Protein AF-A0AA87Z8I5-F1 (afdb_monomer)

Sequence (228 aa):
MELITVLRLEFAAIEELPPSIENLTGLKLLSLSFCAKLKFLPDSIHSLSSLSILNIGFCRKLESLPVLPLSLTKLDARCCTSLKTVSSSIPSVKQNWDDLYNRGYSWESFEFLGCEMLDENARKVLMEEALFRILRFSTLFSKYGRGTLFPKMNLSFWPGSEILRWFSHKSEGSSICINLPHDPDHQWYNSSYLGLAFCLIVEFKDLRICPHSMLHVDSTYMFPNGDS

Secondary structure (DSSP, 8-state):
-PPP-EEE-TT---SB--GGGGG-TT--EEE-TT-TT--B--GGGGG-TT--EEE-TT-TT--EE-PPPTT--EEE-TT-TT--EE--SGGG--TTGGGGGGG---EEEEE-TT-TT--HHHHHHHHHHHHHHHHHHHHHHHHH-TT-SS--EEEEE-------TT-S----SS---------SSS-TTSTT------------TT----TT-----------TT---

Radius of gyration: 19.28 Å; Cα contacts (8 Å, |Δi|>4): 384; chains: 1; bounding box: 49×40×55 Å

Solvent-accessible surface area (backbone atoms only — not comparable to full-atom values): 13589 Å² total; per-residue (Å²): 131,87,69,57,38,68,48,79,48,58,61,35,87,41,46,59,54,66,58,72,59,36,75,42,49,55,22,29,34,44,32,36,29,43,11,54,50,21,35,46,63,39,66,46,51,34,60,19,64,43,23,31,35,42,32,38,26,41,12,43,42,22,35,47,44,49,40,55,27,86,46,49,35,32,38,37,36,29,40,13,45,42,23,30,45,58,45,70,47,71,88,72,62,58,93,74,63,72,64,65,62,77,73,71,74,52,58,35,39,39,35,27,47,60,24,75,47,45,37,76,65,26,53,50,46,54,48,51,52,49,52,52,49,47,54,53,52,26,56,50,38,68,76,74,44,96,80,63,96,64,84,69,46,75,48,75,45,63,77,73,90,76,83,62,86,84,57,90,74,86,74,81,80,96,68,81,88,79,86,70,80,85,47,95,88,50,66,73,82,41,91,85,52,61,78,86,87,87,86,84,83,82,88,68,95,76,74,75,84,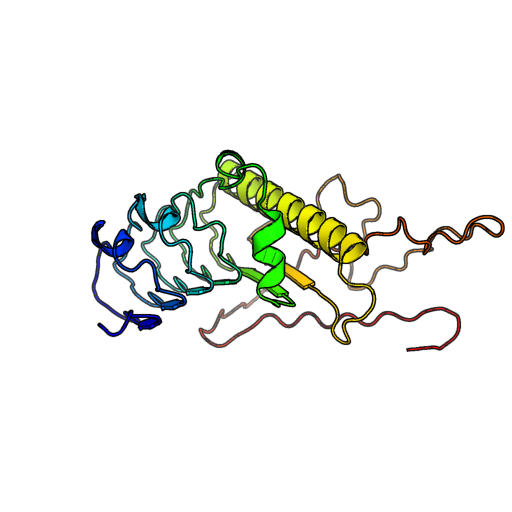46,97,83,64,73,91,81,80,90,84,84,74,81,50,98,84,73,66,119

pLDDT: mean 81.28, std 16.18, range [35.22, 98.5]

Structure (mmCIF, N/CA/C/O backbone):
data_AF-A0AA87Z8I5-F1
#
_entry.id   AF-A0AA87Z8I5-F1
#
loop_
_atom_site.group_PDB
_atom_site.id
_atom_site.type_symbol
_atom_site.label_atom_id
_atom_site.label_alt_id
_atom_site.label_comp_id
_atom_site.label_asym_id
_atom_site.label_entity_id
_atom_site.label_seq_id
_atom_site.pdbx_PDB_ins_code
_atom_site.Cartn_x
_atom_site.Cartn_y
_atom_site.Cartn_z
_atom_site.occupancy
_atom_site.B_iso_or_equiv
_atom_site.auth_seq_id
_atom_site.auth_comp_id
_atom_site.auth_asym_id
_atom_site.auth_atom_id
_atom_site.pdbx_PDB_model_num
ATOM 1 N N . MET A 1 1 ? -1.361 -23.953 19.889 1.00 49.28 1 MET A N 1
ATOM 2 C CA . MET A 1 1 ? -2.099 -22.686 19.716 1.00 49.28 1 MET A CA 1
ATOM 3 C C . MET A 1 1 ? -2.112 -22.385 18.237 1.00 49.28 1 MET A C 1
ATOM 5 O O . MET A 1 1 ? -1.042 -22.334 17.643 1.00 49.28 1 MET A O 1
ATOM 9 N N . GLU A 1 2 ? -3.288 -22.283 17.632 1.00 55.44 2 GLU A N 1
ATOM 10 C CA . GLU A 1 2 ? -3.407 -21.881 16.231 1.00 55.44 2 GLU A CA 1
ATOM 11 C C . GLU A 1 2 ? -3.069 -20.391 16.131 1.00 55.44 2 GLU A C 1
ATOM 13 O O . GLU A 1 2 ? -3.694 -19.558 16.787 1.00 55.44 2 GLU A O 1
ATOM 18 N N . LEU A 1 3 ? -2.028 -20.052 15.370 1.00 79.25 3 LEU A N 1
ATOM 19 C CA . LEU A 1 3 ? -1.707 -18.658 15.083 1.00 79.25 3 LEU A CA 1
ATOM 20 C C . LEU A 1 3 ? -2.749 -18.136 14.095 1.00 79.25 3 LEU A C 1
ATOM 22 O O . LEU A 1 3 ? -2.895 -18.682 13.000 1.00 79.25 3 LEU A O 1
ATOM 26 N N . ILE A 1 4 ? -3.463 -17.074 14.464 1.00 85.25 4 ILE A N 1
ATOM 27 C CA . ILE A 1 4 ? -4.368 -16.387 13.540 1.00 85.25 4 ILE A CA 1
ATOM 28 C C . ILE A 1 4 ? -3.518 -15.820 12.398 1.00 85.25 4 ILE A C 1
ATOM 30 O O . ILE A 1 4 ? -2.665 -14.963 12.614 1.00 85.25 4 ILE A O 1
ATOM 34 N N . THR A 1 5 ? -3.749 -16.310 11.180 1.00 95.12 5 THR A N 1
ATOM 35 C CA . THR A 1 5 ? -3.037 -15.863 9.968 1.00 95.12 5 THR A CA 1
ATOM 36 C C . THR A 1 5 ? -3.884 -14.944 9.093 1.00 95.12 5 THR A C 1
ATOM 38 O O . THR A 1 5 ? -3.341 -14.192 8.284 1.00 95.12 5 THR A O 1
ATOM 41 N N . VAL A 1 6 ? -5.204 -14.969 9.268 1.00 97.19 6 VAL A N 1
ATOM 42 C CA . VAL A 1 6 ? -6.169 -14.183 8.499 1.00 97.19 6 VAL A CA 1
ATOM 43 C C . VAL A 1 6 ? -7.189 -13.592 9.462 1.00 97.19 6 VAL A C 1
ATOM 45 O O . VAL A 1 6 ? -7.827 -14.327 10.210 1.00 97.19 6 VAL A O 1
ATOM 48 N N . LEU A 1 7 ? -7.365 -12.274 9.414 1.00 97.19 7 LEU A N 1
ATOM 49 C CA . LEU A 1 7 ? -8.386 -11.552 10.163 1.00 97.19 7 LEU A CA 1
ATOM 50 C C . LEU A 1 7 ? -9.196 -10.690 9.192 1.00 97.19 7 LEU A C 1
ATOM 52 O O . LEU A 1 7 ? -8.653 -9.801 8.536 1.00 97.19 7 LEU A O 1
ATOM 56 N N . ARG A 1 8 ? -10.498 -10.968 9.092 1.00 97.44 8 ARG A N 1
ATOM 57 C CA . ARG A 1 8 ? -11.446 -10.204 8.273 1.00 97.44 8 ARG A CA 1
ATOM 58 C C . ARG A 1 8 ? -12.471 -9.547 9.182 1.00 97.44 8 ARG A C 1
ATOM 60 O O . ARG A 1 8 ? -13.217 -10.230 9.872 1.00 97.44 8 ARG A O 1
ATOM 67 N N . LEU A 1 9 ? -12.486 -8.226 9.161 1.00 96.75 9 LEU A N 1
ATOM 68 C CA . LEU A 1 9 ? -13.394 -7.349 9.895 1.00 96.75 9 LEU A CA 1
ATOM 69 C C . LEU A 1 9 ? -14.109 -6.415 8.910 1.00 96.75 9 LEU A C 1
ATOM 71 O O . LEU A 1 9 ? -14.374 -5.257 9.207 1.00 96.75 9 LEU A O 1
ATOM 75 N N . GLU A 1 10 ? -14.363 -6.913 7.703 1.00 96.50 10 GLU A N 1
ATOM 76 C CA . GLU A 1 10 ? -14.979 -6.165 6.611 1.00 96.50 10 GLU A CA 1
ATOM 77 C C . GLU A 1 10 ? -16.377 -5.682 7.030 1.00 96.50 10 GLU A C 1
ATOM 79 O O . GLU A 1 10 ? -17.107 -6.404 7.709 1.00 96.50 10 GLU A O 1
ATOM 84 N N . PHE A 1 11 ? -16.753 -4.462 6.636 1.00 96.69 11 PHE A N 1
ATOM 85 C CA . PHE A 1 11 ? -18.038 -3.827 6.986 1.00 96.69 11 PHE A CA 1
ATOM 86 C C . PHE A 1 11 ? -18.286 -3.617 8.491 1.00 96.69 11 PHE A C 1
ATOM 88 O O . PHE A 1 11 ? -19.397 -3.252 8.888 1.00 96.69 11 PHE A O 1
ATOM 95 N N . ALA A 1 12 ? -17.282 -3.813 9.349 1.00 96.56 12 ALA A N 1
ATOM 96 C CA . ALA A 1 12 ? -17.451 -3.619 10.779 1.00 96.56 12 ALA A CA 1
ATOM 97 C C . ALA A 1 12 ? -17.673 -2.136 11.127 1.00 96.56 12 ALA A C 1
ATOM 99 O O . ALA A 1 12 ? -17.100 -1.220 10.534 1.00 96.56 12 ALA A O 1
ATOM 100 N N . ALA A 1 13 ? -18.482 -1.886 12.156 1.00 95.50 13 ALA A N 1
ATOM 101 C CA . ALA A 1 13 ? -18.760 -0.542 12.663 1.00 95.50 13 ALA A CA 1
ATOM 102 C C . ALA A 1 13 ? -17.682 -0.034 13.645 1.00 95.50 13 ALA A C 1
ATOM 104 O O . ALA A 1 13 ? -18.003 0.715 14.567 1.00 95.50 13 ALA A O 1
ATOM 105 N N . ILE A 1 14 ? -16.428 -0.459 13.463 1.00 96.38 14 ILE A N 1
ATOM 106 C CA . ILE A 1 14 ? -15.295 -0.078 14.313 1.00 96.38 14 ILE A CA 1
ATOM 107 C C . ILE A 1 14 ? -14.823 1.343 13.994 1.00 96.38 14 ILE A C 1
ATOM 109 O O . ILE A 1 14 ? -14.810 1.750 12.832 1.00 96.38 14 ILE A O 1
ATOM 113 N N . GLU A 1 15 ? -14.436 2.092 15.025 1.00 96.50 15 GLU A N 1
ATOM 114 C CA . GLU A 1 15 ? -13.800 3.411 14.868 1.00 96.50 15 GLU A CA 1
ATOM 115 C C . GLU A 1 15 ? -12.271 3.327 14.889 1.00 96.50 15 GLU A C 1
ATOM 117 O O . GLU A 1 15 ? -11.600 4.135 14.250 1.00 96.50 15 GLU A O 1
ATOM 122 N N . GLU A 1 16 ? -11.733 2.313 15.561 1.00 94.56 16 GLU A N 1
ATOM 123 C CA . GLU A 1 16 ? -10.307 2.040 15.700 1.00 94.56 16 GLU A CA 1
ATOM 124 C C . GLU A 1 16 ? -10.075 0.535 15.881 1.00 94.56 16 GLU A C 1
ATOM 126 O O . GLU A 1 16 ? -10.981 -0.210 16.272 1.00 94.56 16 GLU A O 1
ATOM 131 N N . LEU A 1 17 ? -8.854 0.087 15.594 1.00 94.50 17 LEU A N 1
ATOM 132 C CA . LEU A 1 17 ? -8.379 -1.227 16.016 1.00 94.50 17 LEU A CA 1
ATOM 133 C C . LEU A 1 17 ? -7.624 -1.103 17.343 1.00 94.50 17 LEU A C 1
ATOM 135 O O . LEU A 1 17 ? -6.839 -0.168 17.503 1.00 94.50 17 LEU A O 1
ATOM 139 N N . PRO A 1 18 ? -7.791 -2.058 18.273 1.00 93.56 18 PRO A N 1
ATOM 140 C CA . PRO A 1 18 ? -7.068 -2.018 19.533 1.00 93.56 18 PRO A CA 1
ATOM 141 C C . 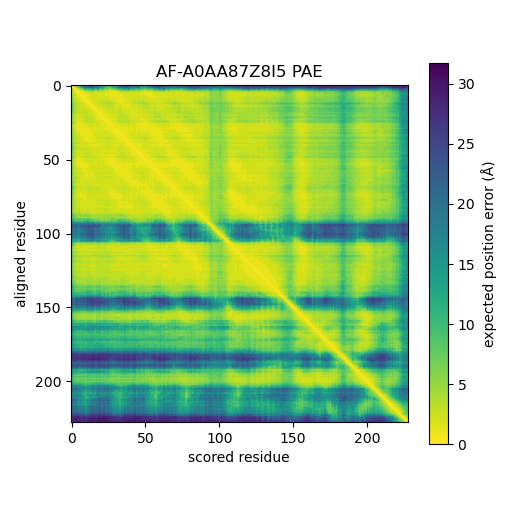PRO A 1 18 ? -5.558 -2.228 19.299 1.00 93.56 18 PRO A C 1
ATOM 143 O O . PRO A 1 18 ? -5.185 -3.073 18.475 1.00 93.56 18 PRO A O 1
ATOM 146 N N . PRO A 1 19 ? -4.673 -1.555 20.063 1.00 92.56 19 PRO A N 1
ATOM 147 C CA . PRO A 1 19 ? -3.220 -1.734 19.956 1.00 92.56 19 PRO A CA 1
ATOM 148 C C . PRO A 1 19 ? -2.755 -3.184 20.135 1.00 92.56 19 PRO A C 1
ATOM 150 O O . PRO A 1 19 ? -1.751 -3.583 19.550 1.00 92.56 19 PRO A O 1
ATOM 153 N N . SER A 1 20 ? -3.533 -3.997 20.863 1.00 93.44 20 SER A N 1
ATOM 154 C CA . SER A 1 20 ? -3.293 -5.429 21.075 1.00 93.44 20 SER A CA 1
ATOM 155 C C . SER A 1 20 ? -3.273 -6.263 19.791 1.00 93.44 20 SER A C 1
ATOM 157 O O . SER A 1 20 ? -2.930 -7.443 19.856 1.00 93.44 20 SER A O 1
ATOM 159 N N . ILE A 1 21 ? -3.637 -5.686 18.636 1.00 92.81 21 ILE A N 1
ATOM 160 C CA . ILE A 1 21 ? -3.455 -6.316 17.325 1.00 92.81 21 ILE A CA 1
ATOM 161 C C . ILE A 1 21 ? -2.001 -6.754 17.114 1.00 92.81 21 ILE A C 1
ATOM 163 O O . ILE A 1 21 ? -1.784 -7.801 16.515 1.00 92.81 21 ILE A O 1
ATOM 167 N N . GLU A 1 22 ? -1.024 -6.032 17.679 1.00 91.31 22 GLU A N 1
ATOM 168 C CA . GLU A 1 22 ? 0.412 -6.339 17.582 1.00 91.31 22 GLU A CA 1
ATOM 169 C C . GLU A 1 22 ? 0.783 -7.744 18.086 1.00 91.31 22 GLU A C 1
ATOM 171 O O . GLU A 1 22 ? 1.754 -8.337 17.618 1.00 91.31 22 GLU A O 1
ATOM 176 N N . ASN A 1 23 ? -0.031 -8.317 18.982 1.00 92.69 23 ASN A N 1
ATOM 177 C CA . ASN A 1 23 ? 0.168 -9.668 19.507 1.00 92.69 23 ASN A CA 1
ATOM 178 C C . ASN A 1 23 ? -0.117 -10.758 18.463 1.00 92.69 23 ASN A C 1
ATOM 180 O O . ASN A 1 23 ? 0.271 -11.913 18.648 1.00 92.69 23 ASN A O 1
ATOM 184 N N . LEU A 1 24 ? -0.774 -10.417 17.351 1.00 93.38 24 LEU A N 1
ATOM 185 C CA . LEU A 1 24 ? -1.030 -11.328 16.238 1.00 93.38 24 LEU A CA 1
ATOM 186 C C . LEU A 1 24 ? 0.199 -11.421 15.319 1.00 93.38 24 LEU A C 1
ATOM 188 O O . LEU A 1 24 ? 0.130 -11.161 14.121 1.00 93.38 24 LEU A O 1
ATOM 192 N N . THR A 1 25 ? 1.342 -11.825 15.870 1.00 89.44 25 THR A N 1
ATOM 193 C CA . THR A 1 25 ? 2.641 -11.868 15.167 1.00 89.44 25 THR A CA 1
ATOM 194 C C . THR A 1 25 ? 2.662 -12.799 13.947 1.00 89.44 25 THR A C 1
ATOM 196 O O . THR A 1 25 ? 3.478 -12.621 13.041 1.00 89.44 25 THR A O 1
ATOM 199 N N . GLY A 1 26 ? 1.750 -13.776 13.895 1.00 92.25 26 GLY A N 1
ATOM 200 C CA . GLY A 1 26 ? 1.542 -14.680 12.758 1.00 92.25 26 GLY A CA 1
ATOM 201 C C . GLY A 1 26 ? 0.555 -14.176 11.697 1.00 92.25 26 GLY A C 1
ATOM 202 O O . GLY A 1 26 ? 0.347 -14.873 10.701 1.00 92.25 26 GLY A O 1
ATOM 203 N N . LEU A 1 27 ? -0.057 -13.001 11.886 1.00 96.06 27 LEU A N 1
ATOM 204 C CA . LEU A 1 27 ? -1.070 -12.462 10.981 1.00 96.06 27 LEU A CA 1
ATOM 205 C C . LEU A 1 27 ? -0.449 -12.122 9.626 1.00 96.06 27 LEU A C 1
ATOM 207 O O . LEU A 1 27 ? 0.496 -11.345 9.550 1.00 96.06 27 LEU A O 1
ATOM 211 N N . LYS A 1 28 ? -0.997 -12.696 8.554 1.00 95.19 28 LYS A N 1
ATOM 212 C CA . LYS A 1 28 ? -0.563 -12.486 7.165 1.00 95.19 28 LYS A CA 1
ATOM 213 C C . LYS A 1 28 ? -1.526 -11.593 6.391 1.00 95.19 28 LYS A C 1
ATOM 215 O O . LYS A 1 28 ? -1.080 -10.798 5.569 1.00 95.19 28 LYS A O 1
ATOM 220 N N . LEU A 1 29 ? -2.827 -11.698 6.668 1.00 97.19 29 LEU A N 1
ATOM 221 C CA . LEU A 1 29 ? -3.869 -10.900 6.023 1.00 97.19 29 LEU A CA 1
ATOM 222 C C . LEU A 1 29 ? -4.742 -10.203 7.064 1.00 97.19 29 LEU A C 1
ATOM 224 O O . LEU A 1 29 ? -5.358 -10.868 7.896 1.00 97.19 29 LEU A O 1
ATOM 228 N N . LEU A 1 30 ? -4.852 -8.881 6.947 1.00 98.00 30 LEU A N 1
ATOM 229 C CA . LEU A 1 30 ? -5.809 -8.058 7.681 1.00 98.00 30 LEU A CA 1
ATOM 230 C C . LEU A 1 30 ? -6.729 -7.345 6.687 1.00 98.00 30 LEU A C 1
ATOM 232 O O . LEU A 1 30 ? -6.268 -6.546 5.874 1.00 98.00 30 LEU A O 1
ATOM 236 N N . SER A 1 31 ? -8.028 -7.635 6.749 1.00 98.06 31 SER A N 1
ATOM 237 C CA . SER A 1 31 ? -9.050 -6.978 5.931 1.00 98.06 31 SER A CA 1
ATOM 238 C C .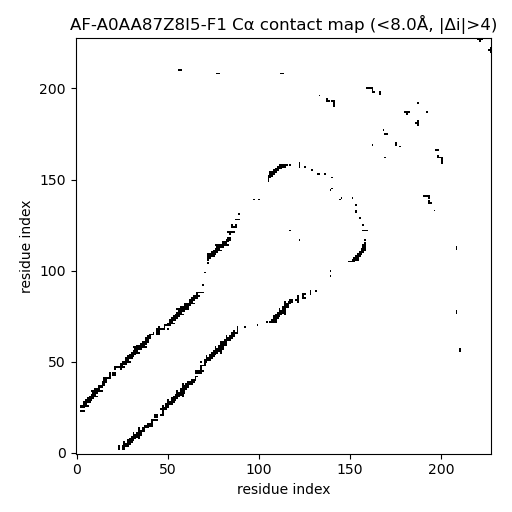 SER A 1 31 ? -9.997 -6.180 6.818 1.00 98.06 31 SER A C 1
ATOM 240 O O . SER A 1 31 ? -10.671 -6.740 7.676 1.00 98.06 31 SER A O 1
ATOM 242 N N . LEU A 1 32 ? -10.037 -4.873 6.600 1.00 98.00 32 LEU A N 1
ATOM 243 C CA . LEU A 1 32 ? -10.878 -3.864 7.244 1.00 98.00 32 LEU A CA 1
ATOM 244 C C . LEU A 1 32 ? -11.706 -3.114 6.192 1.00 98.00 32 LEU A C 1
ATOM 246 O O . LEU A 1 32 ? -12.195 -2.018 6.456 1.00 98.00 32 LEU A O 1
ATOM 250 N N . SER A 1 33 ? -11.816 -3.650 4.973 1.00 96.50 33 SER A N 1
ATOM 251 C CA . SER A 1 33 ? -12.502 -2.954 3.889 1.00 96.50 33 SER A CA 1
ATOM 252 C C . SER A 1 33 ? -13.943 -2.622 4.270 1.00 96.50 33 SER A C 1
ATOM 254 O O . SER A 1 33 ? -14.612 -3.420 4.928 1.00 96.50 33 SER A O 1
ATOM 256 N N . PHE A 1 34 ? -14.442 -1.474 3.821 1.00 97.06 34 PHE A N 1
ATOM 257 C CA . PHE A 1 34 ? -15.791 -0.974 4.120 1.00 97.06 34 PHE A CA 1
ATOM 258 C C . PHE A 1 34 ? -16.068 -0.657 5.596 1.00 97.06 34 PHE A C 1
ATOM 260 O O . PHE A 1 34 ? -17.224 -0.415 5.952 1.00 97.06 34 PHE A O 1
ATOM 267 N N . CYS A 1 35 ? -15.052 -0.573 6.459 1.00 97.94 35 CYS A N 1
ATOM 268 C CA . CYS A 1 35 ? -15.214 -0.025 7.806 1.00 97.94 35 CYS A CA 1
ATOM 269 C C . CYS A 1 35 ? -15.424 1.497 7.740 1.00 97.94 35 CYS A C 1
ATOM 271 O O . CYS A 1 35 ? -14.522 2.295 7.982 1.00 97.94 35 CYS A O 1
ATOM 273 N N . ALA A 1 36 ? -16.643 1.926 7.405 1.00 95.62 36 ALA A N 1
ATOM 274 C CA . ALA A 1 36 ? -16.981 3.327 7.137 1.00 95.62 36 ALA A CA 1
ATOM 275 C C . ALA A 1 36 ? -16.821 4.265 8.350 1.00 95.62 36 ALA A C 1
ATOM 277 O O . ALA A 1 36 ? -16.865 5.486 8.193 1.00 95.62 36 ALA A O 1
ATOM 278 N N . LYS A 1 37 ? -16.675 3.708 9.559 1.00 97.75 37 LYS A N 1
ATOM 279 C CA . LYS A 1 37 ? -16.439 4.462 10.794 1.00 97.75 37 LYS A CA 1
ATOM 280 C C . LYS A 1 37 ? -14.972 4.505 11.226 1.00 97.75 37 LYS A C 1
ATOM 282 O O . LYS A 1 37 ? -14.671 5.314 12.098 1.00 97.75 37 LYS A O 1
ATOM 287 N N . LEU A 1 38 ? -14.095 3.700 10.619 1.00 98.50 38 LEU A N 1
ATOM 288 C CA . LEU A 1 38 ? -12.686 3.601 10.993 1.00 98.50 38 LEU A CA 1
ATOM 289 C C . LEU A 1 38 ? -11.990 4.940 10.743 1.00 98.50 38 LEU A C 1
ATOM 291 O O . LEU A 1 38 ? -12.023 5.433 9.617 1.00 98.50 38 LEU A O 1
ATOM 295 N N . LYS A 1 39 ? -11.387 5.516 11.785 1.00 97.62 39 LYS A N 1
ATOM 296 C CA . LYS A 1 39 ? -10.687 6.810 11.736 1.00 97.62 39 LYS A CA 1
ATOM 297 C C . LYS A 1 39 ? -9.173 6.653 11.726 1.00 97.62 39 LYS A C 1
ATOM 299 O O . LYS A 1 39 ? -8.500 7.386 11.005 1.00 97.62 39 LYS A O 1
ATOM 304 N N . PHE A 1 40 ? -8.662 5.679 12.482 1.00 96.06 40 PHE A N 1
ATOM 305 C CA . PHE A 1 40 ? -7.230 5.446 12.663 1.00 96.06 40 PHE A CA 1
ATOM 306 C C . PHE A 1 40 ? -6.912 3.950 12.750 1.00 96.06 40 PHE A C 1
ATOM 308 O O . PHE A 1 40 ? -7.727 3.140 13.201 1.00 96.06 40 PHE A O 1
ATOM 315 N N . LEU A 1 41 ? -5.697 3.598 12.335 1.00 97.62 41 LEU A N 1
ATOM 316 C CA . LEU A 1 41 ? -5.053 2.333 12.682 1.00 97.62 41 LEU A CA 1
ATOM 317 C C . LEU A 1 41 ? -4.122 2.584 13.879 1.00 97.62 41 LEU A C 1
ATOM 319 O O . LEU A 1 41 ? -3.568 3.678 13.970 1.00 97.62 41 LEU A O 1
ATOM 323 N N . PRO A 1 42 ? -3.922 1.611 14.783 1.00 96.19 42 PRO A N 1
ATOM 324 C CA . PRO A 1 42 ? -2.990 1.771 15.890 1.00 96.19 42 PRO A CA 1
ATOM 325 C C . PRO A 1 42 ? -1.559 1.916 15.365 1.00 96.19 42 PRO A C 1
ATOM 327 O O . PRO A 1 42 ? -1.158 1.194 14.450 1.00 96.19 42 PRO A O 1
ATOM 330 N N . ASP A 1 43 ? -0.764 2.787 15.991 1.00 94.62 43 ASP A N 1
ATOM 331 C CA . ASP A 1 43 ? 0.642 3.000 15.617 1.00 94.62 43 ASP A CA 1
ATOM 332 C C . ASP A 1 43 ? 1.467 1.709 15.689 1.00 94.62 43 ASP A C 1
ATOM 334 O O . ASP A 1 43 ? 2.407 1.529 14.916 1.00 94.62 43 ASP A O 1
ATOM 338 N N . SER A 1 44 ? 1.085 0.772 16.563 1.00 93.88 44 SER A N 1
ATOM 339 C CA . SER A 1 44 ? 1.718 -0.542 16.713 1.00 93.88 44 SER A CA 1
ATOM 340 C C . SER A 1 44 ? 1.513 -1.487 15.525 1.00 93.88 44 SER A C 1
ATOM 342 O O . SER A 1 44 ? 2.102 -2.568 15.500 1.00 93.88 44 SER A O 1
ATOM 344 N N . ILE A 1 45 ? 0.727 -1.109 14.506 1.00 95.50 45 ILE A N 1
ATOM 345 C CA . ILE A 1 45 ? 0.493 -1.968 13.340 1.00 95.50 45 ILE A CA 1
ATOM 346 C C . ILE A 1 45 ? 1.799 -2.353 12.633 1.00 95.50 45 ILE A C 1
ATOM 348 O O . ILE A 1 45 ? 1.883 -3.469 12.129 1.00 95.50 45 ILE A O 1
ATOM 352 N N . HIS A 1 46 ? 2.834 -1.498 12.660 1.00 92.31 46 HIS A N 1
ATOM 353 C CA . HIS A 1 46 ? 4.160 -1.785 12.092 1.00 92.31 46 HIS A CA 1
ATOM 354 C C . HIS A 1 46 ? 4.840 -3.029 12.693 1.00 92.31 46 HIS A C 1
ATOM 356 O O . HIS A 1 46 ? 5.677 -3.644 12.029 1.00 92.31 46 HIS A O 1
ATOM 362 N N . SER A 1 47 ? 4.469 -3.426 13.915 1.00 91.62 47 SER A N 1
ATOM 363 C CA . SER A 1 47 ? 5.008 -4.597 14.621 1.00 91.62 47 SER A CA 1
ATOM 364 C C . SER A 1 47 ? 4.533 -5.934 14.039 1.00 91.62 47 SER A C 1
ATOM 366 O O . SER A 1 47 ? 5.103 -6.981 14.353 1.00 91.62 47 SER A O 1
ATOM 368 N N . LEU A 1 48 ? 3.518 -5.929 13.166 1.00 93.00 48 LEU A N 1
ATOM 369 C CA . LEU A 1 48 ? 2.991 -7.124 12.502 1.00 93.00 48 LEU A CA 1
ATOM 370 C C . LEU A 1 48 ? 3.940 -7.633 11.400 1.00 93.00 48 LEU A C 1
ATOM 372 O O . LEU A 1 48 ? 3.652 -7.545 10.210 1.00 93.00 48 LEU A O 1
ATOM 376 N N . SER A 1 49 ? 5.077 -8.204 11.795 1.00 88.19 49 SER A N 1
ATOM 377 C CA . SER A 1 49 ? 6.189 -8.623 10.918 1.00 88.19 49 SER A CA 1
ATOM 378 C C . SER A 1 49 ? 5.874 -9.744 9.907 1.00 88.19 49 SER A C 1
ATOM 380 O O . SER A 1 49 ? 6.665 -10.032 8.995 1.00 88.19 49 SER A O 1
ATOM 382 N N . SER A 1 50 ? 4.722 -10.400 10.055 1.00 90.75 50 SER A N 1
ATOM 383 C CA . SER A 1 50 ? 4.210 -11.396 9.107 1.00 90.75 50 SER A CA 1
ATOM 384 C C . SER A 1 50 ? 3.163 -10.837 8.144 1.00 90.75 50 SER A C 1
ATOM 386 O O . SER A 1 50 ? 2.821 -11.534 7.186 1.00 90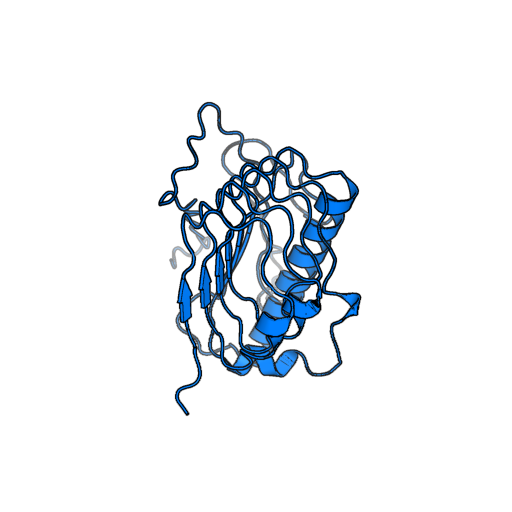.75 50 SER A O 1
ATOM 388 N N . LEU A 1 51 ? 2.675 -9.609 8.360 1.00 93.50 51 LEU A N 1
ATOM 389 C CA . LEU A 1 51 ? 1.563 -9.053 7.598 1.00 93.50 51 LEU A CA 1
ATOM 390 C C . LEU A 1 51 ? 2.014 -8.769 6.169 1.00 93.50 51 LEU A C 1
ATOM 392 O O . LEU A 1 51 ? 2.860 -7.906 5.939 1.00 93.50 51 LEU A O 1
ATOM 396 N N . SER A 1 52 ? 1.458 -9.511 5.216 1.00 92.31 52 SER A N 1
ATOM 397 C CA . SER A 1 52 ? 1.755 -9.373 3.791 1.00 92.31 52 SER A CA 1
ATOM 398 C C . SER A 1 52 ? 0.663 -8.622 3.036 1.00 92.31 52 SER A C 1
ATOM 400 O O . SER A 1 52 ? 0.971 -7.984 2.028 1.00 92.31 52 SER A O 1
ATOM 402 N N . ILE A 1 53 ? -0.585 -8.667 3.517 1.00 95.56 53 ILE A N 1
ATOM 403 C CA . ILE A 1 53 ? -1.750 -8.050 2.875 1.00 95.56 53 ILE A CA 1
ATOM 404 C C . ILE A 1 53 ? -2.540 -7.233 3.900 1.00 95.56 53 ILE A C 1
ATOM 406 O O . ILE A 1 53 ? -3.035 -7.776 4.890 1.00 95.56 53 ILE A O 1
ATOM 410 N N . LEU A 1 54 ? -2.716 -5.945 3.612 1.00 97.94 54 LEU A N 1
ATOM 411 C CA . LEU A 1 54 ? -3.591 -5.034 4.343 1.00 97.94 54 LEU A CA 1
ATOM 412 C C . LEU A 1 54 ? -4.633 -4.477 3.373 1.00 97.94 54 LEU A C 1
ATOM 414 O O . LEU A 1 54 ? -4.292 -3.817 2.394 1.00 97.94 54 LEU A O 1
ATOM 418 N N . ASN A 1 55 ? -5.906 -4.744 3.644 1.00 97.88 55 ASN A N 1
ATOM 419 C CA . ASN A 1 55 ? -7.015 -4.162 2.902 1.00 97.88 55 ASN A CA 1
ATOM 420 C C . ASN A 1 55 ? -7.794 -3.218 3.815 1.00 97.88 55 ASN A C 1
ATOM 422 O O . ASN A 1 55 ? -8.417 -3.653 4.774 1.00 97.88 55 ASN A O 1
ATOM 426 N N . ILE A 1 56 ? -7.756 -1.932 3.505 1.00 97.56 56 ILE A N 1
ATOM 427 C CA . ILE A 1 56 ? -8.478 -0.843 4.169 1.00 97.56 56 ILE A CA 1
ATOM 428 C C . ILE A 1 56 ? -9.302 -0.051 3.145 1.00 97.56 56 ILE A C 1
ATOM 430 O O . ILE A 1 56 ? -9.674 1.091 3.396 1.00 97.56 56 ILE A O 1
ATOM 434 N N . GLY A 1 57 ? -9.593 -0.645 1.985 1.00 96.25 57 GLY A N 1
ATOM 435 C CA . GLY A 1 57 ? -10.360 0.004 0.934 1.00 96.25 57 GLY A CA 1
ATOM 436 C C . GLY A 1 57 ? -11.740 0.440 1.428 1.00 96.25 57 GLY A C 1
ATOM 437 O O . GLY A 1 57 ? -12.402 -0.250 2.205 1.00 96.25 57 GLY A O 1
ATOM 438 N N . PHE A 1 58 ? -12.209 1.584 0.943 1.00 96.00 58 PHE A N 1
ATOM 439 C CA . PHE A 1 58 ? -13.510 2.176 1.252 1.00 96.00 58 PHE A CA 1
ATOM 440 C C . PHE A 1 58 ? -13.703 2.567 2.730 1.00 96.00 58 PHE A C 1
ATOM 442 O O . PHE A 1 58 ? -14.830 2.838 3.156 1.00 96.00 58 PHE A O 1
ATOM 449 N N . CYS A 1 59 ? -12.625 2.676 3.512 1.00 97.44 59 CYS A N 1
ATOM 450 C CA . CYS A 1 59 ? -12.639 3.270 4.851 1.00 97.44 59 CYS A CA 1
ATOM 451 C C . CYS A 1 59 ? -12.708 4.802 4.757 1.00 97.44 59 CYS A C 1
ATOM 453 O O . CYS A 1 59 ? -11.730 5.518 4.950 1.00 97.44 59 CYS A O 1
ATOM 455 N N . ARG A 1 60 ? -13.895 5.329 4.437 1.00 96.25 60 ARG A N 1
ATOM 456 C CA . ARG A 1 60 ? -14.107 6.751 4.096 1.00 96.25 60 ARG A CA 1
ATOM 457 C C . ARG A 1 60 ? -13.815 7.752 5.216 1.00 96.25 60 ARG A C 1
ATOM 459 O O . ARG A 1 60 ? -13.720 8.937 4.925 1.00 96.25 60 ARG A O 1
ATOM 466 N N . LYS A 1 61 ? -13.710 7.312 6.472 1.00 98.12 61 LYS A N 1
ATOM 467 C CA . LYS A 1 61 ? -13.355 8.167 7.617 1.00 98.12 61 LYS A CA 1
ATOM 468 C C . LYS A 1 61 ? -11.896 8.042 8.053 1.00 98.12 61 LYS A C 1
ATOM 470 O O . LYS A 1 61 ? -11.517 8.755 8.971 1.00 98.12 61 LYS A O 1
ATOM 475 N N . LEU A 1 62 ? -11.099 7.188 7.410 1.00 98.44 62 LEU A N 1
ATOM 476 C CA . LEU A 1 62 ? -9.695 7.008 7.761 1.00 98.44 62 LEU A CA 1
ATOM 477 C C . LEU A 1 62 ? -8.926 8.280 7.394 1.00 98.44 62 LEU A C 1
ATOM 479 O O . LEU A 1 62 ? -8.937 8.672 6.230 1.00 98.44 62 LEU A O 1
ATOM 483 N N . GLU A 1 63 ? -8.297 8.928 8.374 1.00 97.75 63 GLU A N 1
ATOM 484 C CA . GLU A 1 63 ? -7.667 10.245 8.179 1.00 97.75 63 GLU A CA 1
ATOM 485 C C . GLU A 1 63 ? -6.159 10.162 7.936 1.00 97.75 63 GLU A C 1
ATOM 487 O O . GLU A 1 63 ? -5.598 10.997 7.222 1.00 97.75 63 GLU A O 1
ATOM 492 N N . SER A 1 64 ? -5.502 9.144 8.492 1.00 98.00 64 SER A N 1
ATOM 493 C CA . SER A 1 64 ? -4.057 8.953 8.387 1.00 98.00 64 SER A CA 1
ATOM 494 C C . SER A 1 64 ? -3.666 7.477 8.328 1.00 98.00 64 SER A C 1
ATOM 496 O O . SER A 1 64 ? -4.393 6.601 8.807 1.00 98.00 64 SER A O 1
ATOM 498 N N . LEU A 1 65 ? -2.491 7.203 7.753 1.00 98.12 65 LEU A N 1
ATOM 499 C CA . LEU A 1 65 ? -1.807 5.918 7.897 1.00 98.12 65 LEU A CA 1
ATOM 500 C C . LEU A 1 65 ? -0.562 6.049 8.786 1.00 98.12 65 LEU A C 1
ATOM 502 O O . LEU A 1 65 ? 0.305 6.885 8.490 1.00 98.12 65 LEU A O 1
ATOM 506 N N . PRO A 1 66 ? -0.429 5.209 9.832 1.00 96.56 66 PRO A N 1
ATOM 507 C CA . PRO A 1 66 ? 0.805 5.111 10.601 1.00 96.56 66 PRO A CA 1
ATOM 508 C C . PRO A 1 66 ? 1.894 4.419 9.769 1.00 96.56 66 PRO A C 1
ATOM 510 O O . PRO A 1 66 ? 1.677 4.036 8.615 1.00 96.56 66 PRO A O 1
ATOM 513 N N . VAL A 1 67 ? 3.078 4.239 10.358 1.00 95.56 67 VAL A N 1
ATOM 514 C CA . VAL A 1 67 ? 4.123 3.402 9.755 1.00 95.56 67 VAL A CA 1
ATOM 515 C C . VAL A 1 67 ? 3.555 1.997 9.547 1.00 95.56 67 VAL A C 1
ATOM 517 O O . VAL A 1 67 ? 2.959 1.415 10.455 1.00 95.56 67 VAL A O 1
ATOM 520 N N . LEU A 1 68 ? 3.704 1.459 8.338 1.00 94.56 68 LEU A N 1
ATOM 521 C CA . LEU A 1 68 ? 3.172 0.147 7.988 1.00 94.56 68 LEU A CA 1
ATOM 522 C C . LEU A 1 68 ? 4.249 -0.936 8.123 1.00 94.56 68 LEU A C 1
ATOM 524 O O . LEU A 1 68 ? 5.444 -0.644 8.040 1.00 94.56 68 LEU A O 1
ATOM 528 N N . PRO A 1 69 ? 3.850 -2.209 8.295 1.00 91.00 69 PRO A N 1
ATOM 529 C CA . PRO A 1 69 ? 4.785 -3.318 8.301 1.00 91.00 69 PRO A CA 1
ATOM 530 C C . PRO A 1 69 ? 5.666 -3.364 7.064 1.00 91.00 69 PRO A C 1
ATOM 532 O O . PRO A 1 69 ? 5.224 -3.316 5.917 1.00 91.00 69 PRO A O 1
ATOM 535 N N . LEU A 1 70 ? 6.936 -3.593 7.334 1.00 86.31 70 LEU A N 1
ATOM 536 C CA . LEU A 1 70 ? 7.991 -3.798 6.357 1.00 86.31 70 LEU A CA 1
ATOM 537 C C . LEU A 1 70 ? 7.740 -5.038 5.475 1.00 86.31 70 LEU A C 1
ATOM 539 O O . LEU A 1 70 ? 8.127 -5.083 4.311 1.00 86.31 70 LEU A O 1
ATOM 543 N N . SER A 1 71 ? 7.017 -6.025 6.007 1.00 87.00 71 SER A N 1
ATOM 544 C CA . SER A 1 71 ? 6.621 -7.247 5.304 1.00 87.00 71 SER A CA 1
ATOM 545 C C . SER A 1 71 ? 5.476 -7.072 4.303 1.00 87.00 71 SER A C 1
ATOM 547 O O . SER A 1 71 ? 5.121 -8.045 3.632 1.00 87.00 71 SER A O 1
ATOM 549 N N . LEU A 1 72 ? 4.873 -5.880 4.223 1.00 90.25 72 LEU A N 1
ATOM 550 C CA . LEU A 1 72 ? 3.691 -5.651 3.407 1.00 90.25 72 LEU A CA 1
ATOM 551 C C . LEU A 1 72 ? 4.034 -5.709 1.914 1.00 90.25 72 LEU A C 1
ATOM 553 O O . LEU A 1 72 ? 4.896 -4.978 1.423 1.00 90.25 72 LEU A O 1
ATOM 557 N N . THR A 1 73 ? 3.313 -6.575 1.207 1.00 89.06 73 THR A N 1
ATOM 558 C CA . THR A 1 73 ? 3.395 -6.759 -0.250 1.00 89.06 73 THR A CA 1
ATOM 559 C C . THR A 1 73 ? 2.173 -6.198 -0.961 1.00 89.06 73 THR A C 1
ATOM 561 O O . THR A 1 73 ? 2.269 -5.806 -2.118 1.00 89.06 73 THR A O 1
ATOM 564 N N . LYS A 1 74 ? 1.029 -6.126 -0.270 1.00 92.50 74 LYS A N 1
ATOM 565 C CA . LYS A 1 74 ? -0.200 -5.543 -0.794 1.00 92.50 74 LYS A CA 1
ATOM 566 C C . LYS A 1 74 ? -0.835 -4.587 0.205 1.00 92.50 74 LYS A C 1
ATOM 568 O O . LYS A 1 74 ? -1.153 -4.994 1.324 1.00 92.50 74 LYS A O 1
ATOM 573 N N . LEU A 1 75 ? -1.095 -3.366 -0.245 1.00 96.19 75 LEU A N 1
ATOM 574 C CA . LEU A 1 75 ? -1.958 -2.396 0.412 1.00 96.19 75 LEU A CA 1
ATOM 575 C C . LEU A 1 75 ? -3.083 -1.989 -0.539 1.00 96.19 75 LEU A C 1
ATOM 577 O O . LEU A 1 75 ? -2.821 -1.413 -1.590 1.00 96.19 75 LEU A O 1
ATOM 581 N N . ASP A 1 76 ? -4.326 -2.236 -0.141 1.00 96.00 76 ASP A N 1
ATOM 582 C CA . ASP A 1 76 ? -5.496 -1.633 -0.782 1.00 96.00 76 ASP A CA 1
ATOM 583 C C . ASP A 1 76 ? -6.062 -0.558 0.147 1.00 96.00 76 ASP A C 1
ATOM 585 O O . ASP A 1 76 ? -6.650 -0.882 1.176 1.00 96.00 76 ASP A O 1
ATOM 589 N N . ALA A 1 77 ? -5.851 0.710 -0.198 1.00 96.75 77 ALA A N 1
ATOM 590 C CA . ALA A 1 77 ? -6.398 1.882 0.479 1.00 96.75 77 ALA A CA 1
ATOM 591 C C . ALA A 1 77 ? -7.310 2.696 -0.446 1.00 96.75 77 ALA A C 1
ATOM 593 O O . ALA A 1 77 ? -7.510 3.892 -0.235 1.00 96.75 77 ALA A O 1
ATOM 594 N N . ARG A 1 78 ? -7.870 2.065 -1.485 1.00 93.81 78 ARG A N 1
ATOM 595 C CA . ARG A 1 78 ? -8.719 2.762 -2.450 1.00 93.81 78 ARG A CA 1
ATOM 596 C C . ARG A 1 78 ? -9.948 3.359 -1.784 1.00 93.81 78 ARG A C 1
ATOM 598 O O . ARG A 1 78 ? -10.529 2.768 -0.880 1.00 93.81 78 ARG A O 1
ATOM 605 N N . CYS A 1 79 ? -10.392 4.513 -2.265 1.00 93.81 79 CYS A N 1
ATOM 606 C CA . CYS A 1 79 ? -11.580 5.216 -1.780 1.00 93.81 79 CYS A CA 1
ATOM 607 C C . CYS A 1 79 ? -11.565 5.541 -0.275 1.00 93.81 79 CYS A C 1
ATOM 609 O O . CYS A 1 79 ? -12.631 5.725 0.325 1.00 93.81 79 CYS A O 1
ATOM 611 N N . CYS A 1 80 ? -10.386 5.657 0.339 1.00 96.69 80 CYS A N 1
ATOM 612 C CA . CYS A 1 80 ? -10.221 6.310 1.636 1.00 96.69 80 CYS A CA 1
ATOM 613 C C . CYS A 1 80 ? -10.268 7.831 1.436 1.00 96.69 80 CYS A C 1
ATOM 615 O O . CYS A 1 80 ? -9.257 8.523 1.459 1.00 96.69 80 CYS A O 1
ATOM 617 N N . THR A 1 81 ? -11.468 8.357 1.190 1.00 95.69 81 THR A N 1
ATOM 618 C CA . THR A 1 81 ? -11.683 9.744 0.741 1.00 95.69 81 THR A CA 1
ATOM 619 C C . THR A 1 81 ? -11.259 10.809 1.751 1.00 95.69 81 THR A C 1
ATOM 621 O O . THR A 1 81 ? -11.011 11.938 1.351 1.00 95.69 81 THR A O 1
ATOM 624 N N . SER A 1 82 ? -11.168 10.471 3.040 1.00 97.75 82 SER A N 1
ATOM 625 C CA . SER A 1 82 ? -10.687 11.382 4.091 1.00 97.75 82 SER A CA 1
ATOM 626 C C . SER A 1 82 ? -9.198 11.233 4.405 1.00 97.75 82 SER A C 1
ATOM 628 O O . SER A 1 82 ? -8.710 11.949 5.278 1.00 97.75 82 SER A O 1
ATOM 630 N N . LEU A 1 83 ? -8.478 10.335 3.722 1.00 98.38 83 LEU A N 1
ATOM 631 C CA . LEU A 1 83 ? -7.071 10.069 4.002 1.00 98.38 83 LEU A CA 1
ATOM 632 C C . LEU A 1 83 ? -6.220 11.263 3.569 1.00 98.38 83 LEU A C 1
ATOM 634 O O . LEU A 1 83 ? -6.148 11.575 2.382 1.00 98.38 83 LEU A O 1
ATOM 638 N N . LYS A 1 84 ? -5.580 11.918 4.539 1.00 98.00 84 LYS A N 1
ATOM 639 C CA . LYS A 1 84 ? -4.777 13.130 4.340 1.00 98.00 84 LYS A CA 1
ATOM 640 C C . LYS A 1 84 ? -3.288 12.851 4.410 1.00 98.00 84 LYS A C 1
ATOM 642 O O . LYS A 1 84 ? -2.545 13.300 3.543 1.00 98.00 84 LYS A O 1
ATOM 647 N N . THR A 1 85 ? -2.867 12.108 5.430 1.00 98.12 85 THR A N 1
ATOM 648 C CA . THR A 1 85 ? -1.453 11.895 5.745 1.00 98.12 85 THR A CA 1
ATOM 649 C C . THR A 1 85 ? -1.079 10.420 5.700 1.00 98.12 85 THR A C 1
ATOM 651 O O . THR A 1 85 ? -1.885 9.531 5.978 1.00 98.12 85 THR A O 1
ATOM 654 N N . VAL A 1 86 ? 0.178 10.153 5.363 1.00 97.56 86 VAL A N 1
ATOM 655 C CA . VAL A 1 86 ? 0.786 8.823 5.452 1.00 97.56 86 VAL A CA 1
ATOM 656 C C . VAL A 1 86 ? 2.160 8.949 6.094 1.00 97.56 86 VAL A C 1
ATOM 658 O O . VAL A 1 86 ? 2.813 9.988 5.973 1.00 97.56 86 VAL A O 1
ATOM 661 N N . SER A 1 87 ? 2.601 7.892 6.764 1.00 96.50 87 SER A N 1
ATOM 662 C CA . SER A 1 87 ? 3.913 7.847 7.408 1.00 96.50 87 SER A CA 1
ATOM 663 C C . SER A 1 87 ? 4.904 7.046 6.568 1.00 96.50 87 SER A C 1
ATOM 665 O O . SER A 1 87 ? 4.558 6.009 6.002 1.00 96.50 87 SER A O 1
ATOM 667 N N . SER A 1 88 ? 6.150 7.515 6.506 1.00 93.56 88 SER A N 1
ATOM 668 C CA . SER A 1 88 ? 7.227 6.805 5.812 1.00 93.56 88 SER A CA 1
ATOM 669 C C . SER A 1 88 ? 7.723 5.628 6.650 1.00 93.56 88 SER A C 1
ATOM 671 O O . SER A 1 88 ? 7.964 5.763 7.849 1.00 93.56 88 SER A O 1
ATOM 673 N N . SER A 1 89 ? 7.910 4.484 6.005 1.00 88.81 89 SER A N 1
ATOM 674 C CA . SER A 1 89 ? 8.523 3.282 6.574 1.00 88.81 89 SER A CA 1
ATOM 675 C C . SER A 1 89 ? 10.027 3.214 6.285 1.00 88.81 89 SER A C 1
ATOM 677 O O . SER A 1 89 ? 10.736 2.433 6.921 1.00 88.81 89 SER A O 1
ATOM 679 N N . ILE A 1 90 ? 10.533 4.049 5.366 1.00 87.25 90 ILE A N 1
ATOM 680 C CA . ILE A 1 90 ? 11.949 4.108 4.962 1.00 87.25 90 ILE A CA 1
ATOM 681 C C . ILE A 1 90 ? 12.897 4.296 6.163 1.00 87.25 90 ILE A C 1
ATOM 683 O O . ILE A 1 90 ? 13.860 3.533 6.260 1.00 87.25 90 ILE A O 1
ATOM 687 N N . PRO A 1 91 ? 12.656 5.217 7.123 1.00 85.69 91 PRO A N 1
ATOM 688 C CA . PRO A 1 91 ? 13.562 5.396 8.263 1.00 85.69 91 PRO A CA 1
ATOM 689 C C . PRO A 1 91 ? 13.644 4.174 9.188 1.00 85.69 91 PRO A C 1
ATOM 691 O O . PRO A 1 91 ? 14.615 4.016 9.925 1.00 85.69 91 PRO A O 1
ATOM 694 N N . SER A 1 92 ? 12.627 3.309 9.171 1.00 78.75 92 SER A N 1
ATOM 695 C CA . SER A 1 92 ? 12.560 2.096 9.992 1.00 78.75 92 SER A CA 1
ATOM 696 C C . SER A 1 92 ? 13.237 0.886 9.339 1.00 78.75 92 SER A C 1
ATOM 698 O O . SER A 1 92 ? 13.342 -0.170 9.969 1.00 78.75 92 SER A O 1
ATOM 700 N N . VAL A 1 93 ? 13.709 1.016 8.095 1.00 78.94 93 VAL A N 1
ATOM 701 C CA . VAL A 1 93 ? 14.451 -0.032 7.386 1.00 78.94 93 VAL A CA 1
ATOM 702 C C . VAL A 1 93 ? 15.786 -0.276 8.100 1.00 78.94 93 VAL A C 1
ATOM 704 O O . VAL A 1 93 ? 16.701 0.542 8.048 1.00 78.94 93 VAL A O 1
ATOM 707 N N . LYS A 1 94 ? 15.916 -1.425 8.771 1.00 70.69 94 LYS A N 1
ATOM 708 C CA . LYS A 1 94 ? 17.195 -1.899 9.329 1.00 70.69 94 LYS A CA 1
ATOM 709 C C . LYS A 1 94 ? 18.042 -2.571 8.237 1.00 70.69 94 LYS A C 1
ATOM 711 O O . LYS A 1 94 ? 17.509 -3.044 7.232 1.00 70.69 94 LYS A O 1
ATOM 716 N N . GLN A 1 95 ? 19.360 -2.658 8.452 1.00 54.75 95 GLN A N 1
ATOM 717 C CA . GLN A 1 95 ? 20.243 -3.525 7.653 1.00 54.75 95 GLN A CA 1
ATOM 718 C C . GLN A 1 95 ? 19.695 -4.972 7.685 1.00 54.75 95 GLN A C 1
ATOM 720 O O . GLN A 1 95 ? 19.219 -5.405 8.733 1.00 54.75 95 GLN A O 1
ATOM 725 N N . ASN A 1 96 ? 19.748 -5.694 6.556 1.00 50.97 96 ASN A N 1
ATOM 726 C CA . ASN A 1 96 ? 19.193 -7.050 6.321 1.00 50.97 96 ASN A CA 1
ATOM 727 C C . ASN A 1 96 ? 17.717 -7.142 5.879 1.00 50.97 96 ASN A C 1
ATOM 729 O O . ASN A 1 96 ? 17.083 -8.185 6.018 1.00 50.97 96 ASN A O 1
ATOM 733 N N . TRP A 1 97 ? 17.169 -6.093 5.260 1.00 59.56 97 TRP A N 1
ATOM 734 C CA . TRP A 1 97 ? 15.872 -6.189 4.573 1.00 59.56 97 TRP A CA 1
ATOM 735 C C . TRP A 1 97 ? 15.828 -7.254 3.459 1.00 59.56 97 TRP A C 1
ATOM 737 O O . TRP A 1 97 ? 14.761 -7.768 3.117 1.00 59.56 97 TRP A O 1
ATOM 747 N N . ASP A 1 98 ? 16.993 -7.599 2.907 1.00 57.56 98 ASP A N 1
ATOM 748 C CA . ASP A 1 98 ? 17.181 -8.602 1.857 1.00 57.56 98 ASP A CA 1
ATOM 749 C C . ASP A 1 98 ? 16.506 -9.954 2.173 1.00 57.56 98 ASP A C 1
ATOM 751 O O . ASP A 1 98 ? 16.080 -10.649 1.251 1.00 57.56 98 ASP A O 1
ATOM 755 N N . ASP A 1 99 ? 16.321 -10.303 3.453 1.00 56.19 99 ASP A N 1
ATOM 756 C CA . ASP A 1 99 ? 15.699 -11.565 3.879 1.00 56.19 99 ASP A CA 1
ATOM 757 C C . ASP A 1 99 ? 14.204 -11.667 3.527 1.00 56.19 99 ASP A C 1
ATOM 759 O O . ASP A 1 99 ? 13.671 -12.769 3.367 1.00 56.19 99 ASP A O 1
ATOM 763 N N . LEU A 1 100 ? 13.502 -10.540 3.342 1.00 53.97 100 LEU A N 1
ATOM 764 C CA . LEU A 1 100 ? 12.088 -10.550 2.941 1.00 53.97 100 LEU A CA 1
ATOM 765 C C . LEU A 1 100 ? 11.892 -11.035 1.494 1.00 53.97 100 LEU A C 1
ATOM 767 O O . LEU A 1 100 ? 10.828 -11.567 1.170 1.00 53.97 100 LEU A O 1
ATOM 771 N N . TYR A 1 101 ? 12.925 -10.936 0.649 1.00 53.22 101 TYR A N 1
ATOM 772 C CA . TYR A 1 101 ? 12.909 -11.443 -0.728 1.00 53.22 101 TYR A CA 1
ATOM 773 C C . TYR A 1 101 ? 12.815 -12.973 -0.798 1.00 53.22 101 TYR A C 1
ATOM 775 O O . TYR A 1 101 ? 12.207 -13.516 -1.722 1.00 53.22 101 TYR A O 1
ATOM 783 N N . ASN A 1 102 ? 13.324 -13.682 0.218 1.00 50.75 102 ASN A N 1
ATOM 784 C CA . ASN A 1 102 ? 13.248 -15.145 0.300 1.00 50.75 102 ASN A CA 1
ATOM 785 C C . ASN A 1 102 ? 11.822 -15.680 0.512 1.00 50.75 102 ASN A C 1
ATOM 787 O O . ASN A 1 102 ? 11.615 -16.891 0.505 1.00 50.75 102 ASN A O 1
ATOM 791 N N . ARG A 1 103 ? 10.814 -14.810 0.667 1.00 57.19 103 ARG A N 1
ATOM 792 C CA . ARG A 1 103 ? 9.408 -15.226 0.792 1.00 57.19 103 ARG A CA 1
ATOM 793 C C . ARG A 1 103 ? 8.740 -15.582 -0.546 1.00 57.19 103 ARG A C 1
ATOM 795 O O . ARG A 1 103 ? 7.586 -15.994 -0.540 1.00 57.19 103 ARG A O 1
ATOM 802 N N . GLY A 1 104 ? 9.443 -15.448 -1.677 1.00 57.34 104 GLY A N 1
ATOM 803 C CA . GLY A 1 104 ? 8.977 -15.942 -2.980 1.00 57.34 104 GLY A CA 1
ATOM 804 C C . GLY A 1 104 ? 7.894 -15.094 -3.656 1.00 57.34 104 GLY A C 1
ATOM 805 O O . GLY A 1 104 ? 7.312 -15.534 -4.645 1.00 57.34 104 GLY A O 1
ATOM 806 N N . TYR A 1 105 ? 7.620 -13.882 -3.165 1.00 63.22 105 TYR A N 1
ATOM 807 C CA . TYR A 1 105 ? 6.654 -12.991 -3.805 1.00 63.22 105 TYR A CA 1
ATOM 808 C C . TYR A 1 105 ? 7.219 -12.427 -5.113 1.00 63.22 105 TYR A C 1
ATOM 810 O O . TYR A 1 105 ? 8.341 -11.917 -5.166 1.00 63.22 105 TYR A O 1
ATOM 818 N N . SER A 1 106 ? 6.434 -12.536 -6.183 1.00 67.94 106 SER A N 1
ATOM 819 C CA . SER A 1 106 ? 6.757 -11.990 -7.504 1.00 67.94 106 SER A CA 1
ATOM 820 C C . SER A 1 106 ? 6.188 -10.588 -7.724 1.00 67.94 106 SER A C 1
ATOM 822 O O . SER A 1 106 ? 6.482 -9.981 -8.748 1.00 67.94 106 SER A O 1
ATOM 824 N N . TRP A 1 107 ? 5.399 -10.050 -6.790 1.00 77.25 107 TRP A N 1
ATOM 825 C CA . TRP A 1 107 ? 4.749 -8.758 -6.977 1.00 77.25 107 TRP A CA 1
ATOM 826 C C . TRP A 1 107 ? 4.526 -7.987 -5.674 1.00 77.25 107 TRP A C 1
ATOM 828 O O . TRP A 1 107 ? 4.337 -8.577 -4.609 1.00 77.25 107 TRP A O 1
ATOM 838 N N . GLU A 1 108 ? 4.530 -6.660 -5.787 1.00 86.25 108 GLU A N 1
ATOM 839 C CA . GLU A 1 108 ? 4.119 -5.716 -4.747 1.00 86.25 108 GLU A CA 1
ATOM 840 C C . GLU A 1 108 ? 3.101 -4.719 -5.322 1.00 86.25 108 GLU A C 1
ATOM 842 O O . GLU A 1 108 ? 3.255 -4.265 -6.457 1.00 86.25 108 GLU A O 1
ATOM 847 N N . SER A 1 109 ? 2.063 -4.380 -4.553 1.00 89.31 109 SER A N 1
ATOM 848 C CA . SER A 1 109 ? 0.966 -3.500 -4.978 1.00 89.31 109 SER A CA 1
ATOM 849 C C . SER A 1 109 ? 0.524 -2.557 -3.857 1.00 89.31 109 SER A C 1
ATOM 851 O O . SER A 1 109 ? 0.173 -3.008 -2.767 1.00 89.31 109 SER A O 1
ATOM 853 N N . PHE A 1 110 ? 0.526 -1.250 -4.116 1.00 93.31 110 PHE A N 1
ATOM 854 C CA . PHE A 1 110 ? 0.095 -0.225 -3.160 1.00 93.31 110 PHE A CA 1
ATOM 855 C C . PHE A 1 110 ? -0.897 0.734 -3.823 1.00 93.31 110 PHE A C 1
ATOM 857 O O . PHE A 1 110 ? -0.532 1.505 -4.708 1.00 93.31 110 PHE A O 1
ATOM 864 N N . GLU A 1 111 ? -2.162 0.695 -3.408 1.00 93.19 111 GLU A N 1
ATOM 865 C CA . GLU A 1 111 ? -3.252 1.384 -4.104 1.00 93.19 111 GLU A CA 1
ATOM 866 C C . GLU A 1 111 ? -3.912 2.460 -3.236 1.00 93.19 111 GLU A C 1
ATOM 868 O O . GLU A 1 111 ? -4.509 2.165 -2.205 1.00 93.19 111 GLU A O 1
ATOM 873 N N . PHE A 1 112 ? -3.872 3.707 -3.705 1.00 94.75 112 PHE A N 1
ATOM 874 C CA . PHE A 1 112 ? 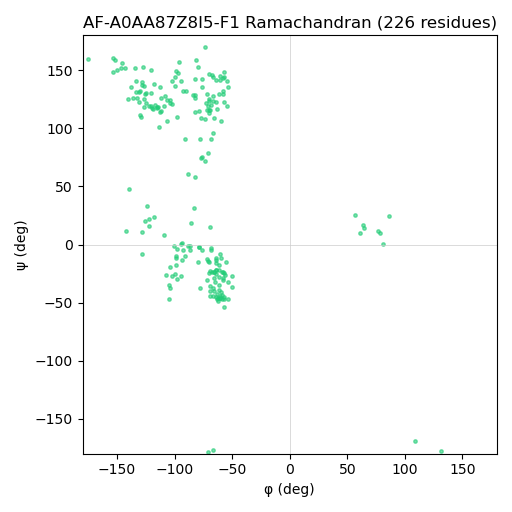-4.481 4.888 -3.082 1.00 94.75 112 PHE A CA 1
ATOM 875 C C . PHE A 1 112 ? -5.474 5.596 -4.022 1.00 94.75 112 PHE A C 1
ATOM 877 O O . PHE A 1 112 ? -5.744 6.790 -3.885 1.00 94.75 112 PHE A O 1
ATOM 884 N N . LEU A 1 113 ? -6.011 4.893 -5.025 1.00 90.62 113 LEU A N 1
ATOM 885 C CA . LEU A 1 113 ? -6.975 5.475 -5.969 1.00 90.62 113 LEU A CA 1
ATOM 886 C C . LEU A 1 113 ? -8.205 6.012 -5.222 1.00 90.62 113 LEU A C 1
ATOM 888 O O . LEU A 1 113 ? -8.778 5.320 -4.386 1.00 90.62 113 LEU A O 1
ATOM 892 N N . GLY A 1 114 ? -8.632 7.238 -5.527 1.00 90.88 114 GLY A N 1
ATOM 893 C CA . GLY A 1 114 ? -9.754 7.890 -4.838 1.00 90.88 114 GLY A CA 1
ATOM 894 C C . GLY A 1 114 ? -9.422 8.483 -3.458 1.00 90.88 114 GLY A C 1
ATOM 895 O O . GLY A 1 114 ? -10.337 8.891 -2.746 1.00 90.88 114 GLY A O 1
ATOM 896 N N . 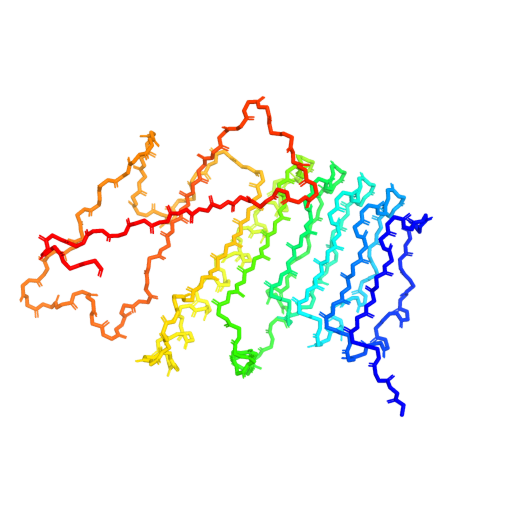CYS A 1 115 ? -8.145 8.549 -3.066 1.00 94.44 115 CYS A N 1
ATOM 897 C CA . CYS A 1 115 ? -7.684 9.266 -1.867 1.00 94.44 115 CYS A CA 1
ATOM 898 C C . CYS A 1 115 ? -7.376 10.741 -2.180 1.00 94.44 115 CYS A C 1
ATOM 900 O O . CYS A 1 115 ? -6.240 11.196 -2.075 1.00 94.44 115 CYS A O 1
ATOM 902 N N . GLU A 1 116 ? -8.382 11.491 -2.626 1.00 91.00 116 GLU A N 1
ATOM 903 C CA . GLU A 1 116 ? -8.217 12.857 -3.159 1.00 91.00 116 GLU A CA 1
ATOM 904 C C . GLU A 1 116 ? -7.704 13.869 -2.121 1.00 91.00 116 GLU A C 1
ATOM 906 O O . GLU A 1 116 ? -7.038 14.843 -2.474 1.00 91.00 116 GLU A O 1
ATOM 911 N N . MET A 1 117 ? -7.963 13.605 -0.837 1.00 96.19 117 MET A N 1
ATOM 912 C CA . MET A 1 117 ? -7.562 14.450 0.289 1.00 96.19 117 MET A CA 1
ATOM 913 C C . MET A 1 117 ? -6.092 14.301 0.703 1.00 96.19 117 MET A C 1
ATOM 915 O O . MET A 1 117 ? -5.669 15.018 1.611 1.00 96.19 117 MET A O 1
ATOM 919 N N . LEU A 1 118 ? -5.316 13.418 0.057 1.00 96.69 118 LEU A N 1
ATOM 920 C CA . LEU A 1 118 ? -3.883 13.274 0.325 1.00 96.69 118 LEU A CA 1
ATOM 921 C C . LEU A 1 118 ? -3.177 14.612 0.112 1.00 96.69 118 LEU A C 1
ATOM 923 O O . LEU A 1 118 ? -3.227 15.167 -0.994 1.00 96.69 118 LEU A O 1
ATOM 927 N N . ASP A 1 119 ? -2.502 15.102 1.149 1.00 95.81 119 ASP A N 1
ATOM 928 C CA . ASP A 1 119 ? -1.759 16.355 1.081 1.00 95.81 119 ASP A CA 1
ATOM 929 C C . ASP A 1 119 ? -0.462 16.219 0.258 1.00 95.81 119 ASP A C 1
ATOM 931 O O . ASP A 1 119 ? -0.047 15.129 -0.152 1.00 95.81 119 ASP A O 1
ATOM 935 N N . GLU A 1 120 ? 0.182 17.351 -0.033 1.00 93.06 120 GLU A N 1
ATOM 936 C CA . GLU A 1 120 ? 1.397 17.377 -0.853 1.00 93.06 120 GLU A CA 1
ATOM 937 C C . GLU A 1 120 ? 2.547 16.575 -0.220 1.00 93.06 120 GLU A C 1
ATOM 939 O O . GLU A 1 120 ? 3.318 15.925 -0.929 1.00 93.06 120 GLU A O 1
ATOM 944 N N . ASN A 1 121 ? 2.653 16.584 1.111 1.00 94.62 121 ASN A N 1
ATOM 945 C CA . ASN A 1 121 ? 3.679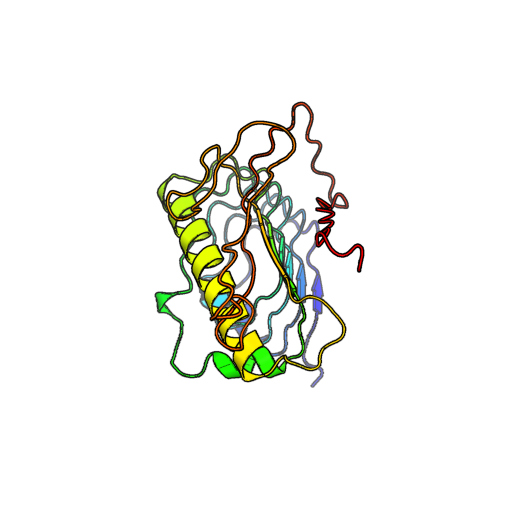 15.839 1.829 1.00 94.62 121 ASN A CA 1
ATOM 946 C C . ASN A 1 121 ? 3.428 14.329 1.737 1.00 94.62 121 ASN A C 1
ATOM 948 O O . ASN A 1 121 ? 4.338 13.570 1.419 1.00 94.62 121 ASN A O 1
ATOM 952 N N . ALA A 1 122 ? 2.186 13.890 1.925 1.00 95.81 122 ALA A N 1
ATOM 953 C CA . ALA A 1 122 ? 1.780 12.502 1.794 1.00 95.81 122 ALA A CA 1
ATOM 954 C C . ALA A 1 122 ? 2.072 11.967 0.387 1.00 95.81 122 ALA A C 1
ATOM 956 O O . ALA A 1 122 ? 2.643 10.888 0.247 1.00 95.81 122 ALA A O 1
ATOM 957 N N . ARG A 1 123 ? 1.771 12.741 -0.664 1.00 93.06 123 ARG A N 1
ATOM 958 C CA . ARG A 1 123 ? 2.098 12.365 -2.052 1.00 93.06 123 ARG A CA 1
ATOM 959 C C . ARG A 1 123 ? 3.607 12.216 -2.274 1.00 93.06 123 ARG A C 1
ATOM 961 O O . ARG A 1 123 ? 4.021 11.282 -2.959 1.00 93.06 123 ARG A O 1
ATOM 968 N N . LYS A 1 124 ? 4.430 13.085 -1.672 1.00 91.56 124 LYS A N 1
ATOM 969 C CA . LYS A 1 124 ? 5.901 12.958 -1.700 1.00 91.56 124 LYS A CA 1
ATOM 970 C C . LYS A 1 124 ? 6.371 11.687 -0.991 1.00 91.56 124 LYS A C 1
ATOM 972 O O . LYS A 1 124 ? 7.169 10.951 -1.561 1.00 91.56 124 LYS A O 1
ATOM 977 N N . VAL A 1 125 ? 5.822 11.380 0.185 1.00 93.69 125 VAL A N 1
ATOM 978 C CA . VAL A 1 125 ? 6.136 10.142 0.920 1.00 93.69 125 VAL A CA 1
ATOM 979 C C . VAL A 1 125 ? 5.774 8.902 0.100 1.00 93.69 125 VAL A C 1
ATOM 981 O O . VAL A 1 125 ? 6.593 7.995 -0.021 1.00 93.69 125 VAL A O 1
ATOM 984 N N . LEU A 1 126 ? 4.581 8.864 -0.507 1.00 92.94 126 LEU A N 1
ATOM 985 C CA . LEU A 1 126 ? 4.159 7.747 -1.365 1.00 92.94 126 LEU A CA 1
ATOM 986 C C . LEU A 1 126 ? 5.098 7.554 -2.559 1.00 92.94 126 LEU A C 1
ATOM 988 O O . LEU A 1 126 ? 5.451 6.425 -2.897 1.00 92.94 126 LEU A O 1
ATOM 992 N N . MET A 1 127 ? 5.535 8.653 -3.170 1.00 88.56 127 MET A N 1
ATOM 993 C CA . MET A 1 127 ? 6.509 8.630 -4.253 1.00 88.56 127 MET A CA 1
ATOM 994 C C . MET A 1 127 ? 7.861 8.061 -3.803 1.00 88.56 127 MET A C 1
ATOM 996 O O . MET A 1 127 ? 8.426 7.215 -4.497 1.00 88.56 127 MET A O 1
ATOM 1000 N N . GLU A 1 128 ? 8.395 8.528 -2.676 1.00 89.62 128 GLU A N 1
ATOM 1001 C CA . GLU A 1 128 ? 9.677 8.059 -2.141 1.00 89.62 128 GLU A CA 1
ATOM 1002 C C . GLU A 1 128 ? 9.619 6.573 -1.776 1.00 89.62 128 GLU A C 1
ATOM 1004 O O . GLU A 1 128 ? 10.526 5.820 -2.127 1.00 89.62 128 GLU A O 1
ATOM 1009 N N . GLU A 1 129 ? 8.524 6.130 -1.154 1.00 89.88 129 GLU A N 1
ATOM 1010 C CA . GLU A 1 129 ? 8.251 4.718 -0.865 1.00 89.88 129 GLU A CA 1
ATOM 1011 C C . GLU A 1 129 ? 8.211 3.870 -2.140 1.00 89.88 129 GLU A C 1
ATOM 1013 O O . GLU A 1 129 ? 8.848 2.816 -2.203 1.00 89.88 129 GLU A O 1
ATOM 1018 N N . ALA A 1 130 ? 7.500 4.328 -3.175 1.00 88.75 130 ALA A N 1
ATOM 1019 C CA . ALA A 1 130 ? 7.411 3.620 -4.446 1.00 88.75 130 ALA A CA 1
ATOM 1020 C C . ALA A 1 130 ? 8.784 3.508 -5.125 1.00 88.75 130 ALA A C 1
ATOM 1022 O O . ALA A 1 130 ? 9.182 2.417 -5.533 1.00 88.75 130 ALA A O 1
ATOM 1023 N N . LEU A 1 131 ? 9.548 4.604 -5.192 1.00 85.38 131 LEU A N 1
ATOM 1024 C CA . LEU A 1 131 ? 10.893 4.601 -5.771 1.00 85.38 131 LEU A CA 1
ATOM 1025 C C . LEU A 1 131 ? 11.840 3.686 -4.990 1.00 85.38 131 LEU A C 1
ATOM 1027 O O . LEU A 1 131 ? 12.558 2.882 -5.586 1.00 85.38 131 LEU A O 1
ATOM 1031 N N . PHE A 1 132 ? 11.823 3.783 -3.660 1.00 85.62 132 PHE A N 1
ATOM 1032 C CA . PHE A 1 132 ? 12.624 2.936 -2.788 1.00 85.62 132 PHE A CA 1
ATOM 1033 C C . PHE A 1 132 ? 12.327 1.453 -3.036 1.00 85.62 132 PHE A C 1
ATOM 1035 O O . PHE A 1 132 ? 13.249 0.649 -3.192 1.00 85.62 132 PHE A O 1
ATOM 1042 N N . ARG A 1 133 ? 11.043 1.089 -3.139 1.00 84.00 133 ARG A N 1
ATOM 1043 C CA . ARG A 1 133 ? 10.613 -0.286 -3.416 1.00 84.00 133 ARG A CA 1
ATOM 1044 C C . ARG A 1 133 ? 11.016 -0.746 -4.806 1.00 84.00 133 ARG A C 1
ATOM 1046 O O . ARG A 1 133 ? 11.546 -1.845 -4.902 1.00 84.00 133 ARG A O 1
ATOM 1053 N N . ILE A 1 134 ? 10.845 0.073 -5.844 1.00 80.75 134 ILE A N 1
ATOM 1054 C CA . ILE A 1 134 ? 11.291 -0.242 -7.211 1.00 80.75 134 ILE A CA 1
ATOM 1055 C C . ILE A 1 134 ? 12.794 -0.536 -7.220 1.00 80.75 134 ILE A C 1
ATOM 1057 O O . ILE A 1 134 ? 13.201 -1.614 -7.642 1.00 80.75 134 ILE A O 1
ATOM 1061 N N . LEU A 1 135 ? 13.617 0.373 -6.687 1.00 80.50 135 LEU A N 1
ATOM 1062 C CA . LEU A 1 135 ? 15.073 0.211 -6.669 1.00 80.50 135 LEU A CA 1
ATOM 1063 C C . LEU A 1 135 ? 15.498 -1.036 -5.892 1.00 80.50 135 LEU A C 1
ATOM 1065 O O . LEU A 1 135 ? 16.304 -1.822 -6.387 1.00 80.50 135 LEU A O 1
ATOM 1069 N N . ARG A 1 136 ? 14.926 -1.247 -4.702 1.00 79.44 136 ARG A N 1
ATOM 1070 C CA . ARG A 1 136 ? 15.158 -2.447 -3.887 1.00 79.44 136 ARG A CA 1
ATOM 1071 C C . ARG A 1 136 ? 14.812 -3.717 -4.655 1.00 79.44 136 ARG A C 1
ATOM 1073 O O . ARG A 1 136 ? 15.539 -4.704 -4.635 1.00 79.44 136 ARG A O 1
ATOM 1080 N N . PHE A 1 137 ? 13.656 -3.712 -5.293 1.00 75.88 137 PHE A N 1
ATOM 1081 C CA . PHE A 1 137 ? 13.138 -4.869 -5.989 1.00 75.88 137 PHE A CA 1
ATOM 1082 C C . PHE A 1 137 ? 14.014 -5.227 -7.196 1.00 75.88 137 PHE A C 1
ATOM 1084 O O . PHE A 1 137 ? 14.341 -6.399 -7.393 1.00 75.88 137 PHE A O 1
ATOM 1091 N N . SER A 1 138 ? 14.490 -4.221 -7.933 1.00 75.38 138 SER A N 1
ATOM 1092 C CA . SER A 1 138 ? 15.407 -4.420 -9.051 1.00 75.38 138 SER A CA 1
ATOM 1093 C C . SER A 1 138 ? 16.807 -4.879 -8.618 1.00 75.38 138 SER A C 1
ATOM 1095 O O . SER A 1 138 ? 17.380 -5.767 -9.252 1.00 75.38 138 SER A O 1
ATOM 1097 N N . THR A 1 139 ? 17.369 -4.345 -7.524 1.00 75.00 139 THR A N 1
ATOM 1098 C CA . THR A 1 139 ? 18.685 -4.788 -7.016 1.00 75.00 139 THR A CA 1
ATOM 1099 C C . THR A 1 139 ? 18.656 -6.227 -6.501 1.00 75.00 139 THR A C 1
ATOM 110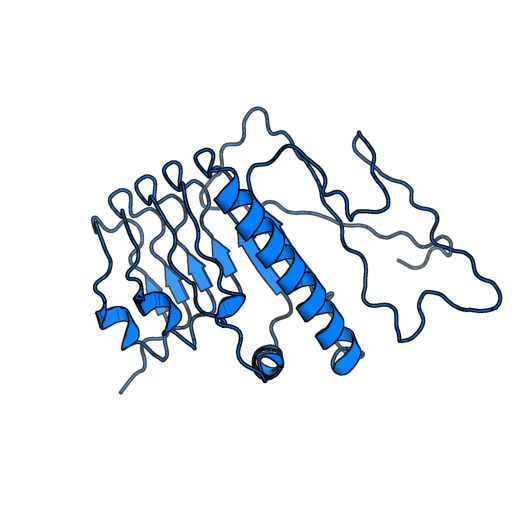1 O O . THR A 1 139 ? 19.591 -6.991 -6.735 1.00 75.00 139 THR A O 1
ATOM 1104 N N . LEU A 1 140 ? 17.570 -6.643 -5.848 1.00 70.75 140 LEU A N 1
ATOM 1105 C CA . LEU A 1 140 ? 17.407 -8.027 -5.398 1.00 70.75 140 LEU A CA 1
ATOM 1106 C C . LEU A 1 140 ? 17.206 -8.993 -6.571 1.00 70.75 140 LEU A C 1
ATOM 1108 O O . LEU A 1 140 ? 17.721 -10.115 -6.544 1.00 70.75 140 LEU A O 1
ATOM 1112 N N . PHE A 1 141 ? 16.500 -8.562 -7.620 1.00 68.12 141 PHE A N 1
ATOM 1113 C CA . PHE A 1 141 ? 16.348 -9.348 -8.841 1.00 68.12 141 PHE A CA 1
ATOM 1114 C C . PHE A 1 141 ? 17.698 -9.637 -9.509 1.00 68.12 141 PHE A C 1
ATOM 1116 O O . PHE A 1 141 ? 17.962 -10.790 -9.856 1.00 68.12 141 PHE A O 1
ATOM 1123 N N . SER A 1 142 ? 18.591 -8.646 -9.615 1.00 67.81 142 SER A N 1
ATOM 1124 C CA . SER A 1 142 ? 19.917 -8.865 -10.211 1.00 67.81 142 SER A CA 1
ATOM 1125 C C . SER A 1 142 ? 20.785 -9.838 -9.397 1.00 67.81 142 SER A C 1
ATOM 1127 O O . SER A 1 142 ? 21.552 -10.611 -9.977 1.00 67.81 142 SER A O 1
ATOM 1129 N N . LYS A 1 143 ? 20.622 -9.852 -8.065 1.00 69.12 143 LYS A N 1
ATOM 1130 C CA . LYS A 1 143 ? 21.383 -10.702 -7.134 1.00 69.12 143 LYS A CA 1
ATOM 1131 C C . LYS A 1 143 ? 20.901 -12.157 -7.095 1.00 69.12 143 LYS A C 1
ATOM 1133 O O . LYS A 1 143 ? 21.728 -13.058 -6.991 1.00 69.12 143 LYS A O 1
ATOM 1138 N N . TYR A 1 144 ? 19.590 -12.399 -7.186 1.00 63.66 144 TYR A N 1
ATOM 1139 C CA . TYR A 1 144 ? 18.994 -13.716 -6.895 1.00 63.66 144 TYR A CA 1
ATOM 1140 C C . TYR A 1 144 ? 18.061 -14.276 -7.993 1.00 63.66 144 TYR A C 1
ATOM 1142 O O . TYR A 1 144 ? 17.587 -15.401 -7.871 1.00 63.66 144 TYR A O 1
ATOM 1150 N N . GLY A 1 145 ? 17.713 -13.498 -9.025 1.00 57.34 145 GLY A N 1
ATOM 1151 C CA . GLY A 1 145 ? 16.511 -13.712 -9.849 1.00 57.34 145 GLY A CA 1
ATOM 1152 C C . GLY A 1 145 ? 16.698 -14.200 -11.288 1.00 57.34 145 GLY A C 1
ATOM 1153 O O . GLY A 1 145 ? 15.710 -14.271 -12.010 1.00 57.34 145 GLY A O 1
ATOM 1154 N N . ARG A 1 146 ? 17.902 -14.584 -11.734 1.00 56.41 146 ARG A N 1
ATOM 1155 C CA . ARG A 1 146 ? 18.165 -14.972 -13.143 1.00 56.41 146 ARG A CA 1
ATOM 1156 C C . ARG A 1 146 ? 17.527 -16.300 -13.626 1.00 56.41 146 ARG A C 1
ATOM 1158 O O . ARG A 1 146 ? 17.922 -16.807 -14.668 1.00 56.41 146 ARG A O 1
ATOM 1165 N N . GLY A 1 147 ? 16.552 -16.866 -12.906 1.00 52.44 147 GLY A N 1
ATOM 1166 C CA . GLY A 1 147 ? 15.914 -18.152 -13.242 1.00 52.44 147 GLY A CA 1
ATOM 1167 C C . GLY A 1 147 ? 14.405 -18.244 -12.983 1.00 52.44 147 GLY A C 1
ATOM 1168 O O . GLY A 1 147 ? 13.860 -19.344 -13.001 1.00 52.44 147 GLY A O 1
ATOM 1169 N N . THR A 1 148 ? 13.712 -17.135 -12.699 1.00 54.66 148 THR A N 1
ATOM 1170 C CA . THR A 1 148 ? 12.262 -17.158 -12.432 1.00 54.66 148 THR A CA 1
ATOM 1171 C C . THR A 1 148 ? 11.444 -16.911 -13.700 1.00 54.66 148 THR A C 1
ATOM 1173 O O . THR A 1 148 ? 11.698 -15.940 -14.402 1.00 54.66 148 THR A O 1
ATOM 1176 N N . LEU A 1 149 ? 10.428 -17.747 -13.950 1.00 48.94 149 LEU A N 1
ATOM 1177 C CA . LEU A 1 149 ? 9.562 -17.707 -15.144 1.00 48.94 149 LEU A CA 1
ATOM 1178 C C . LEU A 1 149 ? 8.597 -16.508 -15.214 1.00 48.94 149 LEU A C 1
ATOM 1180 O O . LEU A 1 149 ? 8.025 -16.261 -16.268 1.00 48.94 149 LEU A O 1
ATOM 1184 N N . PHE A 1 150 ? 8.387 -15.783 -14.112 1.00 53.38 150 PHE A N 1
ATOM 1185 C CA . PHE A 1 150 ? 7.420 -14.685 -14.058 1.00 53.38 150 PHE A CA 1
ATOM 1186 C C . PHE A 1 150 ? 8.118 -13.335 -13.890 1.00 53.38 150 PHE A C 1
ATOM 1188 O O . PHE A 1 150 ? 9.008 -13.228 -13.033 1.00 53.38 150 PHE A O 1
ATOM 1195 N N . PRO A 1 151 ? 7.705 -12.301 -14.652 1.00 58.97 151 PRO A N 1
ATOM 1196 C CA . PRO A 1 151 ? 8.210 -10.955 -14.465 1.00 58.97 151 PRO A CA 1
ATOM 1197 C C . PRO A 1 151 ? 7.851 -10.505 -13.058 1.00 58.97 151 PRO A C 1
ATOM 1199 O O . PRO A 1 151 ? 6.712 -10.626 -12.599 1.00 58.97 151 PRO A O 1
ATOM 1202 N N . LYS A 1 152 ? 8.859 -10.019 -12.350 1.00 68.19 152 LYS A N 1
ATOM 1203 C CA . LYS A 1 152 ? 8.657 -9.469 -11.029 1.00 68.19 152 LYS A CA 1
ATOM 1204 C C . LYS A 1 152 ? 8.178 -8.017 -11.187 1.00 68.19 152 LYS A C 1
ATOM 1206 O O . LYS A 1 152 ? 8.833 -7.255 -11.894 1.00 68.19 152 LYS A O 1
ATOM 1211 N N . MET A 1 153 ? 7.074 -7.618 -10.547 1.00 75.25 153 MET A N 1
ATOM 1212 C CA . MET A 1 153 ? 6.476 -6.278 -10.718 1.00 75.25 153 MET A CA 1
ATOM 1213 C C . MET A 1 153 ? 6.221 -5.545 -9.397 1.00 75.25 153 MET A C 1
ATOM 1215 O O . MET A 1 153 ? 5.684 -6.110 -8.450 1.00 75.25 153 MET A O 1
ATOM 1219 N N . ASN A 1 154 ? 6.530 -4.250 -9.362 1.00 82.50 154 ASN A N 1
ATOM 1220 C CA . ASN A 1 154 ? 6.051 -3.332 -8.332 1.00 82.50 154 ASN A CA 1
ATOM 1221 C C . ASN A 1 154 ? 5.073 -2.349 -8.981 1.00 82.50 154 ASN A C 1
ATOM 1223 O O . ASN A 1 154 ? 5.410 -1.719 -9.983 1.00 82.50 154 ASN A O 1
ATOM 1227 N N . LEU A 1 155 ? 3.868 -2.244 -8.428 1.00 86.81 155 LEU A N 1
ATOM 1228 C CA . LEU A 1 155 ? 2.838 -1.325 -8.893 1.00 86.81 155 LEU A CA 1
ATOM 1229 C C . LEU A 1 155 ? 2.371 -0.461 -7.732 1.00 86.81 155 LEU A C 1
ATOM 1231 O O . LEU A 1 155 ? 2.017 -0.960 -6.667 1.00 86.81 155 LEU A O 1
ATOM 1235 N N . SER A 1 156 ? 2.350 0.846 -7.938 1.00 89.62 156 SER A N 1
ATOM 1236 C CA . SER A 1 156 ? 1.844 1.777 -6.941 1.00 89.62 156 SER A CA 1
ATOM 1237 C C . SER A 1 156 ? 0.995 2.840 -7.625 1.00 89.62 156 SER A C 1
ATOM 1239 O O . SER A 1 156 ? 1.372 3.355 -8.676 1.00 89.62 156 SER A O 1
ATOM 1241 N N . PHE A 1 157 ? -0.161 3.146 -7.041 1.00 90.38 157 PHE A N 1
ATOM 1242 C CA . PHE A 1 157 ? -1.151 4.054 -7.615 1.00 90.38 157 PHE A CA 1
ATOM 1243 C C . PHE A 1 157 ? -1.577 5.079 -6.577 1.00 90.38 157 PHE A C 1
ATOM 1245 O O . PHE A 1 157 ? -1.952 4.713 -5.465 1.00 90.38 157 PHE A O 1
ATOM 1252 N N . TRP A 1 158 ? -1.585 6.352 -6.947 1.00 91.62 158 TRP A N 1
ATOM 1253 C CA . TRP A 1 158 ? -2.071 7.435 -6.099 1.00 91.62 158 TRP A CA 1
ATOM 1254 C C . TRP A 1 158 ? -2.561 8.608 -6.960 1.00 91.62 158 TRP A C 1
ATOM 1256 O O . TRP A 1 158 ? -2.194 8.697 -8.133 1.00 91.62 158 TRP A 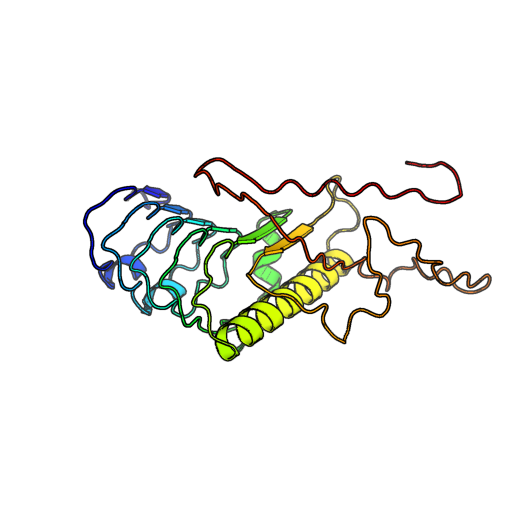O 1
ATOM 1266 N N . PRO A 1 159 ? -3.388 9.516 -6.414 1.00 89.81 159 PRO A N 1
ATOM 1267 C CA . PRO A 1 159 ? -3.831 10.703 -7.134 1.00 89.81 159 PRO A CA 1
ATOM 1268 C C . PRO A 1 159 ? -2.663 11.655 -7.404 1.00 89.81 159 PRO A C 1
ATOM 1270 O O . PRO A 1 159 ? -1.933 12.048 -6.491 1.00 89.81 159 PRO A O 1
ATOM 1273 N N . GLY A 1 160 ? -2.501 12.049 -8.663 1.00 86.69 160 GLY A N 1
ATOM 1274 C CA . GLY A 1 160 ? -1.449 12.959 -9.094 1.00 86.69 160 GLY A CA 1
ATOM 1275 C C . GLY A 1 160 ? -1.582 13.321 -10.568 1.00 86.69 160 GLY A C 1
ATOM 1276 O O . GLY A 1 160 ? -2.242 12.623 -11.333 1.00 86.69 160 GLY A O 1
ATOM 1277 N N . SER A 1 161 ? -0.954 14.429 -10.949 1.00 86.06 161 SER A N 1
ATOM 1278 C CA . SER A 1 161 ? -1.020 14.999 -12.300 1.00 86.06 161 SER A CA 1
ATOM 1279 C C . SER A 1 161 ? 0.359 15.284 -12.895 1.00 86.06 161 SER A C 1
ATOM 1281 O O . SER A 1 161 ? 0.455 15.950 -13.920 1.00 86.06 161 SER A O 1
ATOM 1283 N N . GLU A 1 162 ? 1.436 14.809 -12.266 1.00 82.81 162 GLU A N 1
ATOM 1284 C CA . GLU A 1 162 ? 2.804 15.114 -12.689 1.00 82.81 162 GLU A CA 1
ATOM 1285 C C . GLU A 1 162 ? 3.659 13.855 -12.826 1.00 82.81 162 GLU A C 1
ATOM 1287 O O . GLU A 1 162 ? 3.720 13.017 -11.925 1.00 82.81 162 GLU A O 1
ATOM 1292 N N . ILE A 1 163 ? 4.364 13.747 -13.959 1.00 81.12 163 ILE A N 1
ATOM 1293 C CA . ILE A 1 163 ? 5.379 12.716 -14.171 1.00 81.12 163 ILE A CA 1
ATOM 1294 C C . ILE A 1 163 ? 6.665 13.195 -13.512 1.00 81.12 163 ILE A C 1
ATOM 1296 O O . ILE A 1 163 ? 7.192 14.270 -13.834 1.00 81.12 163 ILE A O 1
ATOM 1300 N N . LEU A 1 164 ? 7.214 12.357 -12.641 1.00 73.25 164 LEU A N 1
ATOM 1301 C CA . LEU A 1 164 ? 8.392 12.673 -11.841 1.00 73.25 164 LEU A CA 1
ATOM 1302 C C . LEU A 1 164 ? 9.598 13.063 -12.703 1.00 73.25 164 LEU A C 1
ATOM 1304 O O . LEU A 1 164 ? 9.777 12.602 -13.831 1.00 73.25 164 LEU A O 1
ATOM 1308 N N . ARG A 1 165 ? 10.451 13.943 -12.171 1.00 78.38 165 ARG A N 1
ATOM 1309 C CA . ARG A 1 165 ? 11.611 14.489 -12.901 1.00 78.38 165 ARG A CA 1
ATOM 1310 C C . ARG A 1 165 ? 12.681 13.449 -13.242 1.00 78.38 165 ARG A C 1
ATOM 1312 O O . ARG A 1 165 ? 13.421 13.674 -14.188 1.00 78.38 165 ARG A O 1
ATOM 1319 N N . TRP A 1 166 ? 12.755 12.338 -12.510 1.00 79.69 166 TRP A N 1
ATOM 1320 C CA . TRP A 1 166 ? 13.763 11.299 -12.737 1.00 79.69 166 TRP A CA 1
ATOM 1321 C C . TRP A 1 166 ? 13.432 10.362 -13.911 1.00 79.69 166 TRP A C 1
ATOM 1323 O O . TRP A 1 166 ? 14.325 9.668 -14.391 1.00 79.69 166 TRP A O 1
ATOM 1333 N N . PHE A 1 167 ? 12.188 10.359 -14.413 1.00 84.81 167 PHE A N 1
ATOM 1334 C CA . PHE A 1 167 ? 11.872 9.683 -15.672 1.00 84.81 167 PHE A CA 1
ATOM 1335 C C . PHE A 1 167 ? 12.523 10.439 -16.830 1.00 84.81 167 PHE A C 1
ATOM 1337 O O . PHE A 1 167 ? 12.186 11.593 -17.101 1.00 84.81 167 PHE A O 1
ATOM 1344 N N . SER A 1 168 ? 13.460 9.769 -17.501 1.00 84.81 168 SER A N 1
ATOM 1345 C CA . SER A 1 168 ? 14.288 10.337 -18.571 1.00 84.81 168 SER A CA 1
ATOM 1346 C C . SER A 1 168 ? 13.518 10.622 -19.859 1.00 84.81 168 SER A C 1
ATOM 1348 O O . SER A 1 168 ? 13.918 11.490 -20.628 1.00 84.81 168 SER A O 1
ATOM 1350 N N . HIS A 1 169 ? 12.407 9.922 -20.080 1.00 86.25 169 HIS A N 1
ATOM 1351 C CA . HIS A 1 169 ? 11.561 10.070 -21.257 1.00 86.25 169 HIS A CA 1
ATOM 1352 C C . HIS A 1 169 ? 10.132 10.369 -20.808 1.00 86.25 169 HIS A C 1
ATOM 1354 O O . HIS A 1 169 ? 9.595 9.684 -19.936 1.00 86.25 169 HIS A O 1
ATOM 1360 N N . LYS A 1 170 ? 9.527 11.404 -21.394 1.00 88.19 170 LYS A N 1
ATOM 1361 C CA . LYS A 1 170 ? 8.154 11.836 -21.113 1.00 88.19 170 LYS A CA 1
ATOM 1362 C C . LYS A 1 170 ? 7.434 12.072 -22.429 1.00 88.19 170 LYS A C 1
ATOM 1364 O O . LYS A 1 170 ? 8.023 12.613 -23.362 1.00 88.19 170 LYS A O 1
ATOM 1369 N N . SER A 1 171 ? 6.168 11.693 -22.486 1.00 87.44 171 SER A N 1
ATOM 1370 C CA . SER A 1 171 ? 5.301 11.939 -23.633 1.00 87.44 171 SER A CA 1
ATOM 1371 C C . SER A 1 171 ? 3.876 12.172 -23.159 1.00 87.44 171 SER A C 1
ATOM 1373 O O . SER A 1 171 ? 3.458 11.619 -22.142 1.00 87.44 171 SER A O 1
ATOM 1375 N N . GLU A 1 172 ? 3.126 12.937 -23.937 1.00 86.38 172 GLU A N 1
ATOM 1376 C CA . GLU A 1 172 ? 1.674 13.026 -23.820 1.00 86.38 172 GLU A CA 1
ATOM 1377 C C . GLU A 1 172 ? 1.025 12.124 -24.878 1.00 86.38 172 GLU A C 1
ATOM 1379 O O . GLU A 1 172 ? 1.586 11.916 -25.955 1.00 86.38 172 GLU A O 1
ATOM 1384 N N . GLY A 1 173 ? -0.151 11.575 -24.572 1.00 84.75 173 GLY A N 1
ATOM 1385 C CA . GLY A 1 173 ? -0.875 10.653 -25.450 1.00 84.75 173 GLY A CA 1
ATOM 1386 C C . GLY A 1 173 ? -0.880 9.206 -24.951 1.00 84.75 173 GLY A C 1
ATOM 1387 O O . GLY A 1 173 ? -0.536 8.921 -23.807 1.00 84.75 173 GLY A O 1
ATOM 1388 N N . SER A 1 174 ? -1.318 8.286 -25.811 1.00 81.19 174 SER A N 1
ATOM 1389 C CA . SER A 1 174 ? -1.562 6.877 -25.465 1.00 81.19 174 SER A CA 1
ATOM 1390 C C . SER A 1 174 ? -0.382 5.936 -25.734 1.00 81.19 174 SER A C 1
ATOM 1392 O O . SER A 1 174 ? -0.504 4.734 -25.513 1.00 81.19 174 SER A O 1
ATOM 1394 N N . SER A 1 175 ? 0.752 6.447 -26.221 1.00 80.75 175 SER A N 1
ATOM 1395 C CA . SER A 1 175 ? 1.934 5.636 -26.533 1.00 80.75 175 SER A CA 1
ATOM 1396 C C . SER A 1 175 ? 3.223 6.446 -26.448 1.00 80.75 175 SER A C 1
ATOM 1398 O O . SER A 1 175 ? 3.236 7.621 -26.812 1.00 80.75 175 SER A O 1
ATOM 1400 N N . ILE A 1 176 ? 4.317 5.783 -26.073 1.00 81.19 176 ILE A N 1
ATOM 1401 C CA . ILE A 1 176 ? 5.677 6.318 -26.141 1.00 81.19 176 ILE A CA 1
ATOM 1402 C C . ILE A 1 176 ? 6.566 5.344 -26.916 1.00 81.19 176 ILE A C 1
ATOM 1404 O O . ILE A 1 176 ? 6.500 4.135 -26.702 1.00 81.19 176 ILE A O 1
ATOM 1408 N N . CYS A 1 177 ? 7.398 5.863 -27.816 1.00 81.38 177 CYS A N 1
ATOM 1409 C CA . CYS A 1 177 ? 8.443 5.089 -28.477 1.00 81.38 177 CYS A CA 1
ATOM 1410 C C . CYS A 1 177 ? 9.793 5.562 -27.940 1.00 81.38 177 CYS A C 1
ATOM 1412 O O . CYS A 1 177 ? 10.123 6.744 -28.047 1.00 81.38 177 CYS A O 1
ATOM 1414 N N . ILE A 1 178 ? 10.547 4.654 -27.321 1.00 79.25 178 ILE A N 1
ATOM 1415 C CA . ILE A 1 178 ? 11.855 4.951 -26.737 1.00 79.25 178 ILE A CA 1
ATOM 1416 C C . ILE A 1 178 ? 12.896 4.151 -27.507 1.00 79.25 178 ILE A C 1
ATOM 1418 O O . ILE A 1 178 ? 12.880 2.921 -27.488 1.00 79.25 178 ILE A O 1
ATOM 1422 N N . ASN A 1 179 ? 13.821 4.857 -28.151 1.00 77.50 179 ASN A N 1
ATOM 1423 C CA . ASN A 1 179 ? 15.001 4.233 -28.728 1.00 77.50 179 ASN A CA 1
ATOM 1424 C C . ASN A 1 179 ? 15.983 3.944 -27.596 1.00 77.50 179 ASN A C 1
ATOM 1426 O O . ASN A 1 179 ? 16.559 4.860 -27.009 1.00 77.50 179 ASN A O 1
ATOM 1430 N N . LEU A 1 180 ? 16.141 2.666 -27.265 1.00 74.56 180 LEU A N 1
ATOM 1431 C CA . LEU A 1 180 ? 17.118 2.240 -26.272 1.00 74.56 180 LEU A CA 1
ATOM 1432 C C . LEU A 1 180 ? 18.533 2.429 -26.847 1.00 74.56 180 LEU A C 1
ATOM 1434 O O . LEU A 1 180 ? 18.705 2.296 -28.063 1.00 74.56 180 LEU A O 1
ATOM 1438 N N . PRO A 1 181 ? 19.536 2.768 -26.016 1.00 70.56 181 PRO A N 1
ATOM 1439 C CA . PRO A 1 181 ? 20.888 3.029 -26.497 1.00 70.56 181 PRO A CA 1
ATOM 1440 C C . PRO A 1 181 ? 21.401 1.847 -27.320 1.00 70.56 181 PRO A C 1
ATOM 1442 O O . PRO A 1 181 ? 21.496 0.735 -26.815 1.00 70.56 181 PRO A O 1
ATOM 1445 N N . HIS A 1 182 ? 21.725 2.072 -28.589 1.00 62.75 182 HIS A N 1
ATOM 1446 C CA . HIS A 1 182 ? 22.374 1.059 -29.410 1.00 62.75 182 HIS A CA 1
ATOM 1447 C C . HIS A 1 182 ? 23.884 1.239 -29.269 1.00 62.75 182 HIS A C 1
ATOM 1449 O O . HIS A 1 182 ? 24.483 2.021 -30.004 1.00 62.75 182 HIS A O 1
ATOM 1455 N N . ASP A 1 183 ? 24.490 0.557 -28.302 1.00 62.22 183 ASP A N 1
ATOM 1456 C CA . ASP A 1 183 ? 25.945 0.491 -28.173 1.00 62.22 183 ASP A CA 1
ATOM 1457 C C . ASP A 1 183 ? 26.437 -0.827 -28.814 1.00 62.22 183 ASP A C 1
ATOM 1459 O O . ASP A 1 183 ? 26.127 -1.908 -28.304 1.00 62.22 183 ASP A O 1
ATOM 1463 N N . PRO A 1 184 ? 27.125 -0.762 -29.975 1.00 60.16 184 PRO A N 1
ATOM 1464 C CA . PRO A 1 184 ? 27.642 -1.941 -30.670 1.00 60.16 184 PRO A CA 1
ATOM 1465 C C . PRO A 1 184 ? 28.740 -2.675 -29.888 1.00 60.16 184 PRO A C 1
ATOM 1467 O O . PRO A 1 184 ? 28.929 -3.870 -30.108 1.00 60.16 184 PRO A O 1
ATOM 1470 N N . ASP A 1 185 ? 29.437 -1.979 -28.985 1.00 60.88 185 ASP A N 1
ATOM 1471 C CA . ASP A 1 185 ? 30.577 -2.499 -28.227 1.00 60.88 185 ASP A CA 1
ATOM 1472 C C . ASP A 1 185 ? 30.176 -2.931 -26.803 1.00 60.88 185 ASP A C 1
ATOM 1474 O O . ASP A 1 185 ? 30.804 -3.821 -26.225 1.00 60.88 185 ASP A O 1
ATOM 1478 N N . HIS A 1 186 ? 29.100 -2.363 -26.240 1.00 57.47 186 HIS A N 1
ATOM 1479 C CA . HIS A 1 186 ? 28.555 -2.746 -24.933 1.00 57.47 186 HIS A CA 1
ATOM 1480 C C . HIS A 1 186 ? 27.051 -3.016 -25.003 1.00 57.47 186 HIS A C 1
ATOM 1482 O O . HIS A 1 186 ? 26.224 -2.114 -25.067 1.00 57.47 186 HIS A O 1
ATOM 1488 N N . GLN A 1 187 ? 26.659 -4.281 -24.867 1.00 61.44 187 GLN A N 1
ATOM 1489 C CA . GLN A 1 187 ? 25.255 -4.644 -24.683 1.00 61.44 187 GLN A CA 1
ATOM 1490 C C . GLN A 1 187 ? 24.716 -3.971 -23.407 1.00 61.44 187 GLN A C 1
ATOM 1492 O O . GLN A 1 187 ? 25.046 -4.371 -22.291 1.00 61.44 187 GLN A O 1
ATOM 1497 N N . TRP A 1 188 ? 23.885 -2.937 -23.557 1.00 60.59 188 TRP A N 1
ATOM 1498 C CA . TRP A 1 188 ? 23.273 -2.199 -22.441 1.00 60.59 188 TRP A CA 1
ATOM 1499 C C . TRP A 1 188 ? 22.369 -3.084 -21.564 1.00 60.59 188 TRP A C 1
ATOM 1501 O O . TRP A 1 188 ? 22.093 -2.736 -20.421 1.00 60.59 188 TRP A O 1
ATOM 1511 N N . TYR A 1 189 ? 21.949 -4.243 -22.083 1.00 62.84 189 TYR A N 1
ATOM 1512 C CA . TYR A 1 189 ? 21.200 -5.293 -21.385 1.00 62.84 189 TYR A CA 1
ATOM 1513 C C . TYR A 1 189 ? 22.098 -6.294 -20.631 1.00 62.84 189 TYR A C 1
ATOM 1515 O O . TYR A 1 189 ? 21.673 -7.405 -20.310 1.00 62.84 189 TYR A O 1
ATOM 1523 N N . ASN A 1 190 ? 23.354 -5.935 -20.353 1.00 62.97 190 ASN A N 1
ATOM 1524 C CA . ASN A 1 190 ? 24.269 -6.782 -19.593 1.00 62.97 190 ASN A CA 1
ATOM 1525 C C . ASN A 1 190 ? 23.827 -6.961 -18.121 1.00 62.97 190 ASN A C 1
ATOM 1527 O O . ASN A 1 190 ? 22.797 -6.467 -17.665 1.00 62.97 190 ASN A O 1
ATOM 1531 N N . SER A 1 191 ? 24.643 -7.663 -17.333 1.00 59.47 191 SER A N 1
ATOM 1532 C CA . SER A 1 191 ? 24.346 -8.006 -15.940 1.00 59.47 191 SER A CA 1
ATOM 1533 C C . SER A 1 191 ? 24.120 -6.831 -14.974 1.00 59.47 191 SER A C 1
ATOM 1535 O O . SER A 1 191 ? 23.697 -7.100 -13.850 1.00 59.47 191 SER A O 1
ATOM 1537 N N . SER A 1 192 ? 24.430 -5.583 -15.349 1.00 65.44 192 SER A N 1
ATOM 1538 C CA . SER A 1 192 ? 24.157 -4.390 -14.532 1.00 65.44 192 SER A CA 1
ATOM 1539 C C . SER A 1 192 ? 22.799 -3.746 -14.824 1.00 65.44 192 SER A C 1
ATOM 1541 O O . SER A 1 192 ? 22.361 -2.887 -14.057 1.00 65.44 192 SER A O 1
ATOM 1543 N N . TYR A 1 193 ? 22.105 -4.172 -15.882 1.00 72.62 193 TYR A N 1
ATOM 1544 C CA . TYR A 1 193 ? 20.761 -3.706 -16.188 1.00 72.62 193 TYR A CA 1
ATOM 1545 C C . TYR A 1 193 ? 19.747 -4.240 -15.169 1.00 72.62 193 TYR A C 1
ATOM 1547 O O . TYR A 1 193 ? 19.616 -5.445 -14.955 1.00 72.62 193 TYR A O 1
ATOM 1555 N N . LEU A 1 194 ? 19.025 -3.319 -14.529 1.00 72.38 194 LEU A N 1
ATOM 1556 C CA . LEU A 1 194 ? 18.118 -3.616 -13.419 1.00 72.38 194 LEU A CA 1
ATOM 1557 C C . LEU A 1 194 ? 16.639 -3.725 -13.839 1.00 72.38 194 LEU A C 1
ATOM 1559 O O . LEU A 1 194 ? 15.839 -4.288 -13.092 1.00 72.38 194 LEU A O 1
ATOM 1563 N N . GLY A 1 195 ? 16.269 -3.211 -15.016 1.00 76.06 195 GLY A N 1
ATOM 1564 C CA . GLY A 1 195 ? 14.900 -3.232 -15.544 1.00 76.06 195 GLY A CA 1
ATOM 1565 C C . GLY A 1 195 ? 14.414 -1.873 -16.057 1.00 76.06 195 GLY A C 1
ATOM 1566 O O . GLY A 1 195 ? 15.149 -0.884 -16.052 1.00 76.06 195 GLY A O 1
ATOM 1567 N N . LEU A 1 196 ? 13.154 -1.833 -16.499 1.00 78.69 196 LEU A N 1
ATOM 1568 C CA . LEU A 1 196 ? 12.444 -0.604 -16.862 1.00 78.69 196 LEU A CA 1
ATOM 1569 C C . LEU A 1 196 ? 11.538 -0.164 -15.714 1.00 78.69 196 LEU A C 1
ATOM 1571 O O . LEU A 1 196 ? 10.891 -0.987 -15.071 1.00 78.69 196 LEU A O 1
ATOM 1575 N N . ALA A 1 197 ? 11.430 1.147 -15.526 1.00 83.38 197 ALA A N 1
ATOM 1576 C CA . ALA A 1 197 ? 10.380 1.756 -14.728 1.00 83.38 197 ALA A CA 1
ATOM 1577 C C . ALA A 1 197 ? 9.540 2.659 -15.631 1.00 83.38 197 ALA A C 1
ATOM 1579 O O . ALA A 1 197 ? 10.084 3.396 -16.455 1.00 83.38 197 ALA A O 1
ATOM 1580 N N . PHE A 1 198 ? 8.224 2.622 -15.456 1.00 84.62 198 PHE A N 1
ATOM 1581 C CA . PHE A 1 198 ? 7.287 3.486 -16.164 1.00 84.62 198 PHE A CA 1
ATOM 1582 C C . PHE A 1 198 ? 6.376 4.202 -15.167 1.00 84.62 198 PHE A C 1
ATOM 1584 O O . PHE A 1 198 ? 6.114 3.711 -14.071 1.00 84.62 198 PHE A O 1
ATOM 1591 N N . CYS A 1 199 ? 5.893 5.376 -15.560 1.00 86.81 199 CYS A N 1
ATOM 1592 C CA . CYS A 1 199 ? 4.893 6.144 -14.833 1.00 86.81 199 CYS A CA 1
ATOM 1593 C C . CYS A 1 199 ? 3.838 6.603 -15.832 1.00 86.81 199 CYS A C 1
ATOM 1595 O O . CYS A 1 199 ? 4.166 7.112 -16.902 1.00 86.81 199 CYS A O 1
ATOM 1597 N N . LEU A 1 200 ? 2.579 6.376 -15.477 1.00 87.19 200 LEU A N 1
ATOM 1598 C CA . LEU A 1 200 ? 1.417 6.677 -16.297 1.00 87.19 200 LEU A CA 1
ATOM 1599 C C . LEU A 1 200 ? 0.540 7.650 -15.518 1.00 87.19 200 LEU A C 1
ATOM 1601 O O . LEU A 1 200 ? 0.220 7.399 -14.357 1.00 87.19 200 LEU A O 1
ATOM 1605 N N . ILE A 1 201 ? 0.132 8.734 -16.169 1.00 88.19 201 ILE A N 1
ATOM 1606 C CA . ILE A 1 201 ? -0.942 9.594 -15.676 1.00 88.19 201 ILE A CA 1
ATOM 1607 C C . ILE A 1 201 ? -2.172 9.250 -16.492 1.00 88.19 201 ILE A C 1
ATOM 1609 O O . ILE A 1 201 ? -2.158 9.360 -17.717 1.00 88.19 201 ILE A O 1
ATOM 1613 N N . VAL A 1 202 ? -3.226 8.824 -15.808 1.00 85.06 202 VAL A N 1
ATOM 1614 C CA . VAL A 1 202 ? -4.497 8.483 -16.438 1.00 85.06 202 VAL A CA 1
ATOM 1615 C C . VAL A 1 202 ? -5.586 9.301 -15.767 1.00 85.06 202 VAL A C 1
ATOM 1617 O O . VAL A 1 202 ? -5.772 9.228 -14.553 1.00 85.06 202 VAL A O 1
ATOM 1620 N N . GLU A 1 203 ? -6.296 10.091 -16.566 1.00 83.25 203 GLU A N 1
ATOM 1621 C CA . GLU A 1 203 ? -7.507 10.777 -16.137 1.00 83.25 203 GLU A CA 1
ATOM 1622 C C . GLU A 1 203 ? -8.711 9.880 -16.416 1.00 83.25 203 GLU A C 1
ATOM 1624 O O . GLU A 1 203 ? -8.876 9.349 -17.517 1.00 83.25 203 GLU A O 1
ATOM 1629 N N . PHE A 1 204 ? -9.582 9.730 -15.426 1.00 76.25 204 PHE A N 1
ATOM 1630 C CA . PHE A 1 204 ? -10.793 8.943 -15.569 1.00 76.25 204 PHE A CA 1
ATOM 1631 C C . PHE A 1 204 ? -12.016 9.831 -15.364 1.00 76.25 204 PHE A C 1
ATOM 1633 O O . PHE A 1 204 ? -12.238 10.341 -14.270 1.00 76.25 204 PHE A O 1
ATOM 1640 N N . LYS A 1 205 ? -12.831 9.981 -16.412 1.00 68.38 205 LYS A N 1
ATOM 1641 C CA . LYS A 1 205 ? -14.007 10.868 -16.394 1.00 68.38 205 LYS A CA 1
ATOM 1642 C C . LYS A 1 205 ? -15.160 10.344 -15.529 1.00 68.38 205 LYS A C 1
ATOM 1644 O O . LYS A 1 205 ? -15.871 11.141 -14.939 1.00 68.38 205 LYS A O 1
ATOM 1649 N N . ASP A 1 206 ? -15.295 9.020 -15.410 1.00 64.06 206 ASP A N 1
ATOM 1650 C CA . ASP A 1 206 ? -16.372 8.346 -14.666 1.00 64.06 206 ASP A CA 1
ATOM 1651 C C . ASP A 1 206 ? -15.843 7.135 -13.876 1.00 64.06 206 ASP A C 1
ATOM 1653 O O . ASP A 1 206 ? -16.382 6.025 -13.955 1.00 64.06 206 ASP A O 1
ATOM 1657 N N . LEU A 1 207 ? -14.743 7.304 -13.134 1.00 63.47 207 LEU A N 1
ATOM 1658 C CA . LEU A 1 207 ? -14.160 6.203 -12.361 1.00 63.47 207 LEU A CA 1
ATOM 1659 C C . LEU A 1 207 ? -15.078 5.803 -11.195 1.00 63.47 207 LEU A C 1
ATOM 1661 O O . LEU A 1 207 ? -14.964 6.284 -10.068 1.00 63.47 207 LEU A O 1
ATOM 1665 N N . ARG A 1 208 ? -15.978 4.850 -11.441 1.00 65.19 208 ARG A N 1
ATOM 1666 C CA . ARG A 1 208 ? -16.607 4.082 -10.367 1.00 65.19 208 ARG A CA 1
ATOM 1667 C C . ARG A 1 208 ? -15.601 3.041 -9.910 1.00 65.19 208 ARG A C 1
ATOM 1669 O O . ARG A 1 208 ? -15.529 1.947 -10.465 1.00 65.19 208 ARG A O 1
ATOM 1676 N N . ILE A 1 209 ? -14.795 3.395 -8.913 1.00 68.00 209 ILE A N 1
ATOM 1677 C CA . ILE A 1 209 ? -13.925 2.427 -8.245 1.00 68.00 209 ILE A CA 1
ATOM 1678 C C . ILE A 1 209 ? -14.845 1.448 -7.510 1.00 68.00 209 ILE A C 1
ATOM 1680 O O . ILE A 1 209 ? -15.342 1.724 -6.418 1.00 68.00 209 ILE A O 1
ATOM 1684 N N . CYS A 1 210 ? -15.139 0.319 -8.152 1.00 64.94 210 CYS A N 1
ATOM 1685 C CA . CYS A 1 210 ? -15.881 -0.757 -7.521 1.00 64.94 210 CYS A CA 1
ATOM 1686 C C . CYS A 1 210 ? -14.931 -1.564 -6.625 1.00 64.94 210 CYS A C 1
ATOM 1688 O O . CYS A 1 210 ? -13.741 -1.677 -6.931 1.00 64.94 210 CYS A O 1
ATOM 1690 N N . PRO A 1 211 ? -15.454 -2.205 -5.568 1.00 58.84 211 PRO A N 1
ATOM 1691 C CA . PRO A 1 211 ? -14.669 -3.045 -4.659 1.00 58.84 211 PRO A CA 1
ATOM 1692 C C . PRO A 1 211 ? -13.795 -4.078 -5.384 1.00 58.84 211 PRO A C 1
ATOM 1694 O O . PRO A 1 211 ? -12.659 -4.338 -4.995 1.00 58.84 211 PRO A O 1
ATOM 1697 N N . HIS A 1 212 ? -14.328 -4.612 -6.485 1.00 59.47 212 HIS A N 1
ATOM 1698 C CA . HIS A 1 212 ? -13.721 -5.660 -7.301 1.00 59.47 212 HIS A CA 1
ATOM 1699 C C . HIS A 1 212 ? -12.991 -5.140 -8.548 1.00 59.47 212 HIS A C 1
ATOM 1701 O O . HIS A 1 212 ? -12.406 -5.940 -9.272 1.00 59.47 212 HIS A O 1
ATOM 1707 N N . SER A 1 213 ? -13.025 -3.833 -8.828 1.00 59.34 213 SER A N 1
ATOM 1708 C CA . SER A 1 213 ? -12.304 -3.275 -9.976 1.00 59.34 213 SER A CA 1
ATOM 1709 C C . SER A 1 213 ? -10.811 -3.303 -9.682 1.00 59.34 213 SER A C 1
ATOM 1711 O O . SER A 1 213 ? -10.373 -2.606 -8.780 1.00 59.34 213 SER A O 1
ATOM 1713 N N . MET A 1 214 ? -10.020 -4.065 -10.426 1.00 58.34 214 MET A N 1
ATOM 1714 C CA . MET A 1 214 ? -8.565 -3.895 -10.444 1.00 58.34 214 MET A CA 1
ATOM 1715 C C . MET A 1 214 ? -8.193 -3.101 -11.689 1.00 58.34 214 MET A C 1
ATOM 1717 O O . MET A 1 214 ? -8.734 -3.355 -12.766 1.00 58.34 214 MET A O 1
ATOM 1721 N N . LEU A 1 215 ? -7.295 -2.126 -11.544 1.00 62.47 215 LEU A N 1
ATOM 1722 C CA . LEU A 1 215 ? -6.702 -1.489 -12.710 1.00 62.47 215 LEU A CA 1
ATOM 1723 C C . LEU A 1 215 ? -5.704 -2.482 -13.308 1.00 62.47 215 LEU A C 1
ATOM 1725 O O . LEU A 1 215 ? -4.661 -2.750 -12.715 1.00 62.47 215 LEU A O 1
ATOM 1729 N N . HIS A 1 216 ? -6.053 -3.058 -14.455 1.00 58.75 216 HIS A N 1
ATOM 1730 C CA . HIS A 1 216 ? -5.130 -3.885 -15.217 1.00 58.75 216 HIS A CA 1
ATOM 1731 C C . HIS A 1 216 ? -4.267 -2.979 -16.092 1.00 58.75 216 HIS A C 1
ATOM 1733 O O . HIS A 1 216 ? -4.792 -2.125 -16.807 1.00 58.75 216 HIS A O 1
ATOM 1739 N N . VAL A 1 217 ? -2.950 -3.150 -16.015 1.00 59.12 217 VAL A N 1
ATOM 1740 C CA . VAL A 1 217 ? -2.008 -2.506 -16.930 1.00 59.12 217 VAL A CA 1
ATOM 1741 C C . VAL A 1 217 ? -1.374 -3.617 -17.747 1.00 59.12 217 VAL A C 1
ATOM 1743 O O . VAL A 1 217 ? -0.492 -4.319 -17.260 1.00 59.12 217 VAL A O 1
ATOM 1746 N N . ASP A 1 218 ? -1.848 -3.781 -18.978 1.00 55.25 218 ASP A N 1
ATOM 1747 C CA . ASP A 1 218 ? -1.208 -4.648 -19.959 1.00 55.25 218 ASP A CA 1
ATOM 1748 C C . ASP A 1 218 ? -0.010 -3.916 -20.560 1.00 55.25 218 ASP A C 1
ATOM 1750 O O . ASP A 1 218 ? -0.162 -2.894 -21.232 1.00 55.25 218 ASP A O 1
ATOM 1754 N N . SER A 1 219 ? 1.195 -4.426 -20.313 1.00 53.91 219 SER A N 1
ATOM 1755 C CA . SER A 1 219 ? 2.403 -3.973 -20.995 1.00 53.91 219 SER A CA 1
ATOM 1756 C C . SER A 1 219 ? 2.810 -5.000 -22.048 1.00 53.91 219 SER A C 1
ATOM 1758 O O . SER A 1 219 ? 3.045 -6.168 -21.755 1.00 53.91 219 SER A O 1
ATOM 1760 N N . THR A 1 220 ? 2.886 -4.562 -23.304 1.00 53.72 220 THR A N 1
ATOM 1761 C CA . THR A 1 220 ? 3.472 -5.348 -24.396 1.00 53.72 220 THR A CA 1
ATOM 1762 C C . THR A 1 220 ? 4.819 -4.737 -24.746 1.00 53.72 220 THR A C 1
ATOM 1764 O O . THR A 1 220 ? 4.899 -3.547 -25.052 1.00 53.72 220 THR A O 1
ATOM 1767 N N . TYR A 1 221 ? 5.876 -5.542 -24.697 1.00 53.03 221 TYR A N 1
ATOM 1768 C CA . TYR A 1 221 ? 7.205 -5.145 -25.147 1.00 53.03 221 TYR A CA 1
ATOM 1769 C C . TYR A 1 221 ? 7.453 -5.817 -26.492 1.00 53.03 221 TYR A C 1
ATOM 1771 O O . TYR A 1 221 ? 7.335 -7.031 -26.602 1.00 53.03 221 TYR A O 1
ATOM 1779 N N . MET A 1 222 ? 7.764 -5.032 -27.520 1.00 47.50 222 MET A N 1
ATOM 1780 C CA . MET A 1 222 ? 8.174 -5.560 -28.819 1.00 47.50 222 MET A CA 1
ATOM 1781 C C . MET A 1 222 ? 9.637 -5.206 -29.028 1.00 47.50 222 MET A C 1
ATOM 1783 O O . MET A 1 222 ? 9.981 -4.026 -29.128 1.00 47.50 222 MET A O 1
ATOM 1787 N N . PHE A 1 223 ? 10.504 -6.214 -29.087 1.00 50.91 223 PHE A N 1
ATOM 1788 C CA . PHE A 1 223 ? 11.875 -6.005 -29.530 1.00 50.91 223 PHE A CA 1
ATOM 1789 C C . PHE A 1 223 ? 11.908 -6.004 -31.068 1.00 50.91 223 PHE A C 1
ATOM 1791 O O . PHE A 1 223 ? 11.194 -6.797 -31.686 1.00 50.91 223 PHE A O 1
ATOM 1798 N N . PRO A 1 224 ? 12.734 -5.156 -31.714 1.00 45.22 224 PRO A N 1
ATOM 1799 C CA . PRO A 1 224 ? 12.799 -5.041 -33.178 1.00 45.22 224 PRO A CA 1
ATOM 1800 C C . PRO A 1 224 ? 13.074 -6.355 -33.928 1.00 45.22 224 PRO A C 1
ATOM 1802 O O . PRO A 1 224 ? 12.865 -6.423 -35.135 1.00 45.22 224 PRO A O 1
ATOM 1805 N N . ASN A 1 225 ? 13.522 -7.395 -33.223 1.00 46.00 225 ASN A N 1
ATOM 1806 C CA . ASN A 1 225 ? 13.860 -8.696 -33.791 1.00 46.00 225 ASN A CA 1
ATOM 1807 C C . ASN A 1 225 ? 12.653 -9.647 -33.905 1.00 46.00 225 ASN A C 1
ATOM 1809 O O . ASN A 1 225 ? 12.813 -10.751 -34.411 1.00 46.00 225 ASN A O 1
ATOM 1813 N N . GLY A 1 226 ? 11.456 -9.238 -33.468 1.00 36.44 226 GLY A N 1
ATOM 1814 C CA . GLY A 1 226 ? 10.229 -10.033 -33.610 1.00 36.44 226 GLY A CA 1
ATOM 1815 C C . GLY A 1 226 ? 10.039 -11.139 -32.569 1.00 36.44 226 GLY A C 1
ATOM 1816 O O . GLY A 1 226 ? 9.014 -11.816 -32.611 1.00 36.44 226 GLY A O 1
ATOM 1817 N N . ASP A 1 227 ? 10.966 -11.294 -31.622 1.00 35.22 227 ASP A N 1
ATOM 1818 C CA . ASP A 1 227 ? 10.799 -12.209 -30.494 1.00 35.22 227 ASP A CA 1
ATOM 1819 C C . ASP A 1 227 ? 9.959 -11.529 -29.400 1.00 35.22 227 ASP A C 1
ATOM 1821 O O . ASP A 1 227 ? 10.358 -10.508 -28.825 1.00 35.22 227 ASP A O 1
ATOM 1825 N N . SER A 1 228 ? 8.762 -12.081 -29.187 1.00 37.81 228 SER A N 1
ATOM 1826 C CA . SER A 1 228 ? 7.799 -11.740 -28.130 1.00 37.81 228 SER A CA 1
ATOM 1827 C C . SER A 1 228 ? 8.130 -12.416 -26.807 1.00 37.81 228 SER A C 1
ATOM 1829 O O . SER A 1 228 ? 8.393 -13.641 -26.861 1.00 37.81 228 SER A O 1
#

Mean predicted aligned error: 8.22 Å

Foldseek 3Di:
DDQAQEDACELPCDQEDDLCVLVSLNHAEDAHDNNCNHAAYDLSQQSNQNHAEYEHDLNCNHAEAHQHHLLYQYYHHEQVQNHAAYDANVVVDDPPSLVSVVVPALGGEAEHHNNVNHDPVRVVRLVVNQVVCLVVVLVSCLVPNPDDPDHRYYYYDHDDDDDDPPPPDDDDDDDDDDDDDDDVVDDPPPSVDRDDDDDDDDDDPDDPPDPPDDDDDDDDDADPVRDD

InterPro domains:
  IPR032675 Leucine-rich repeat domain superfamily [G3DSA:3.80.10.10] (1-103)
  IPR045344 C-JID domain [PF20160] (158-212)

Nearest PDB structures (foldseek):
  8yn0-assembly2_D  TM=6.048E-01  e=1.564E-03  Arabidopsis thaliana
  7crb-assembly1_A  TM=8.396E-01  e=4.198E-02  Arabidopsis thaliana
  8yn1-assembly1_C  TM=3.971E-01  e=1.044E-03  Arabidopsis thaliana
  7li3-assembly1_A  TM=9.078E-01  e=2.987E-01  Homo sapiens
  7brc-assembly1_A  TM=4.257E-01  e=1.882E-01  Arabidopsis thaliana

Organism: Ficus carica (NCBI:txid3494)